Protein AF-A0A382QRI8-F1 (afdb_monomer_lite)

pLDDT: mean 77.44, std 14.28, range [39.38, 95.44]

Structure (mmCIF, N/CA/C/O backbone):
data_AF-A0A382QRI8-F1
#
_entry.id   AF-A0A382QRI8-F1
#
loop_
_atom_site.group_PDB
_atom_site.id
_atom_site.type_symbol
_atom_site.label_atom_id
_atom_site.label_alt_id
_atom_site.label_comp_id
_atom_site.label_asym_id
_atom_site.label_entity_id
_atom_site.label_seq_id
_atom_site.pdbx_PDB_ins_code
_atom_site.Cartn_x
_atom_site.Cartn_y
_atom_site.Cartn_z
_atom_site.occupancy
_atom_site.B_iso_or_equiv
_atom_site.auth_seq_id
_atom_site.auth_comp_id
_atom_site.auth_asym_id
_atom_site.auth_atom_id
_atom_site.pdbx_PDB_model_num
ATOM 1 N N . MET A 1 1 ? -20.997 6.377 -13.697 1.00 44.62 1 MET A N 1
ATOM 2 C CA . MET A 1 1 ? -20.058 5.952 -12.632 1.00 44.62 1 MET A CA 1
ATOM 3 C C . MET A 1 1 ? -19.384 7.106 -11.883 1.00 44.62 1 MET A C 1
ATOM 5 O O . MET A 1 1 ? -19.241 6.996 -10.678 1.00 44.62 1 MET A O 1
ATOM 9 N N . PHE A 1 2 ? -19.050 8.241 -12.510 1.00 44.38 2 PHE A N 1
ATOM 10 C CA . PHE A 1 2 ? -18.289 9.326 -11.853 1.00 44.38 2 PHE A CA 1
ATOM 11 C C . PHE A 1 2 ? -19.025 10.163 -10.783 1.00 44.38 2 PHE A C 1
ATOM 13 O O . PHE A 1 2 ? -18.381 10.828 -9.979 1.00 44.38 2 PHE A O 1
ATOM 20 N N . LYS A 1 3 ? -20.365 10.120 -10.712 1.00 46.62 3 LYS A N 1
ATOM 21 C CA . LYS A 1 3 ? -21.133 10.861 -9.686 1.00 46.62 3 LYS A CA 1
ATOM 22 C C . LYS A 1 3 ? -21.069 10.239 -8.285 1.00 46.62 3 LYS A C 1
ATOM 24 O O . LYS A 1 3 ? -21.244 10.960 -7.309 1.00 46.62 3 LYS A O 1
ATOM 29 N N . ALA A 1 4 ? -20.828 8.930 -8.181 1.00 50.66 4 ALA A N 1
ATOM 30 C CA . ALA A 1 4 ? -20.802 8.241 -6.891 1.00 50.66 4 ALA A CA 1
ATOM 31 C C . ALA A 1 4 ? -19.543 8.608 -6.087 1.00 50.66 4 ALA A C 1
ATOM 33 O O . ALA A 1 4 ? -19.640 8.923 -4.907 1.00 50.66 4 ALA A O 1
ATOM 34 N N . ILE A 1 5 ? -18.389 8.684 -6.757 1.00 53.06 5 ILE A N 1
ATOM 35 C CA . ILE A 1 5 ? -17.085 8.979 -6.139 1.00 53.06 5 ILE A CA 1
ATOM 36 C C . ILE A 1 5 ? -17.049 10.403 -5.553 1.00 53.06 5 ILE A C 1
ATOM 38 O O . ILE A 1 5 ? -16.560 10.615 -4.446 1.00 53.06 5 ILE A O 1
ATOM 42 N N . GLY A 1 6 ? -17.660 11.378 -6.238 1.00 49.50 6 GLY A N 1
ATOM 43 C CA . GLY A 1 6 ? -17.728 12.762 -5.755 1.00 49.50 6 GLY A CA 1
ATOM 44 C C . GLY A 1 6 ? -18.548 12.951 -4.471 1.00 49.50 6 GLY A C 1
ATOM 45 O O . GLY A 1 6 ? -18.303 13.901 -3.727 1.00 49.50 6 GLY A O 1
ATOM 46 N N . LYS A 1 7 ? -19.497 12.049 -4.177 1.00 54.25 7 LYS A N 1
ATOM 47 C CA . LYS A 1 7 ? -20.305 12.109 -2.949 1.00 54.25 7 LYS A CA 1
ATOM 48 C C . LYS A 1 7 ? -19.500 11.660 -1.723 1.00 54.25 7 LYS A C 1
ATOM 50 O O . LYS A 1 7 ? -19.594 12.308 -0.688 1.00 54.25 7 LYS A O 1
ATOM 55 N N . TYR A 1 8 ? -18.670 10.626 -1.874 1.00 53.44 8 TYR A N 1
ATOM 56 C CA . TYR A 1 8 ? -17.792 10.123 -0.810 1.00 53.44 8 TYR A CA 1
ATOM 57 C C . TYR A 1 8 ? -16.626 11.072 -0.505 1.00 53.44 8 TYR A C 1
ATOM 59 O O . TYR A 1 8 ? -16.263 11.254 0.652 1.00 53.44 8 TYR A O 1
ATOM 67 N N . LEU A 1 9 ? -16.077 11.749 -1.518 1.00 56.38 9 LEU A N 1
ATOM 68 C CA . LEU A 1 9 ? -15.038 12.761 -1.294 1.00 56.38 9 LEU A CA 1
ATOM 69 C C . LEU A 1 9 ? -15.579 13.982 -0.536 1.00 56.38 9 LEU A C 1
ATOM 71 O O . LEU A 1 9 ? -14.908 14.499 0.350 1.00 56.38 9 LEU A O 1
ATOM 75 N N . ARG A 1 10 ? -16.813 14.424 -0.817 1.00 52.88 10 ARG A N 1
ATOM 76 C CA . ARG A 1 10 ? -17.422 15.548 -0.084 1.00 52.88 10 ARG A CA 1
ATOM 77 C C . ARG A 1 10 ? -17.671 15.245 1.394 1.00 52.88 10 ARG A C 1
ATOM 79 O O . ARG A 1 10 ? -17.482 16.152 2.201 1.00 52.88 10 ARG A O 1
ATOM 86 N N . SER A 1 11 ? -18.043 14.012 1.750 1.00 55.59 11 SER A N 1
ATOM 87 C CA . SER A 1 11 ? -18.241 13.627 3.156 1.00 55.59 11 SER A CA 1
ATOM 88 C C . SER A 1 11 ? -16.933 13.527 3.943 1.00 55.59 11 SER A C 1
ATOM 90 O O . SER A 1 11 ? -16.952 13.678 5.154 1.00 55.59 11 SER A O 1
ATOM 92 N N . PHE A 1 12 ? -15.792 13.321 3.276 1.00 54.81 12 PHE A N 1
ATOM 93 C CA . PHE A 1 12 ? -14.476 13.334 3.927 1.00 54.81 12 PHE A CA 1
ATOM 94 C C . PHE A 1 12 ? -13.995 14.747 4.300 1.00 54.81 12 PHE A C 1
ATOM 96 O O . PHE A 1 12 ? -13.288 14.913 5.289 1.00 54.81 12 PHE A O 1
ATOM 103 N N . PHE A 1 13 ? -14.375 15.771 3.526 1.00 57.28 13 PHE A N 1
ATOM 104 C CA . PHE A 1 13 ? -13.945 17.160 3.755 1.00 57.28 13 PHE A CA 1
ATOM 105 C C . PHE A 1 13 ? -14.921 17.996 4.593 1.00 57.28 13 PHE A C 1
ATOM 107 O O . PHE A 1 13 ? -14.573 19.096 5.017 1.00 57.28 13 PHE A O 1
ATOM 114 N N . THR A 1 14 ? -16.128 17.495 4.859 1.00 49.69 14 THR A N 1
ATOM 115 C CA . THR A 1 14 ? -17.079 18.137 5.774 1.00 49.69 14 THR A CA 1
ATOM 116 C C . THR A 1 14 ? -16.908 17.544 7.167 1.00 49.69 14 THR A C 1
ATOM 118 O O . THR A 1 14 ? -17.634 16.649 7.582 1.00 49.69 14 THR A O 1
ATOM 121 N N . LYS A 1 15 ? -15.917 18.062 7.904 1.00 47.12 15 LYS A N 1
ATOM 122 C CA . LYS A 1 15 ? -15.901 17.998 9.370 1.00 47.12 15 LYS A CA 1
ATOM 123 C C . LYS A 1 15 ? -17.071 18.838 9.898 1.00 47.12 15 LYS A C 1
ATOM 125 O O . LYS A 1 15 ? -16.884 19.969 10.332 1.00 47.12 15 LYS A O 1
ATOM 130 N N . GLU A 1 16 ? -18.285 18.310 9.830 1.00 44.16 16 GLU A N 1
ATOM 131 C CA . GLU A 1 16 ? -19.255 18.624 10.870 1.00 44.16 16 GLU A CA 1
ATOM 132 C C . GLU A 1 16 ? -18.900 17.709 12.030 1.00 44.16 16 GLU A C 1
ATOM 134 O O . GLU A 1 16 ? -19.089 16.495 11.987 1.00 44.16 16 GLU A O 1
ATOM 139 N N . GLU A 1 17 ? -18.271 18.305 13.035 1.00 46.84 17 GLU A N 1
ATOM 140 C CA . GLU A 1 17 ? -18.044 17.698 14.335 1.00 46.84 17 GLU A CA 1
ATOM 141 C C . GLU A 1 17 ? -19.418 17.564 15.006 1.00 46.84 17 GLU A C 1
ATOM 143 O O . GLU A 1 17 ? -19.813 18.355 15.859 1.00 46.84 17 GLU A O 1
ATOM 148 N N . VAL A 1 18 ? -20.212 16.602 14.529 1.00 45.28 18 VAL A N 1
ATOM 149 C CA . VAL A 1 18 ? -21.434 16.175 15.197 1.00 45.28 18 VAL A CA 1
ATOM 150 C C . VAL A 1 18 ? -20.955 15.471 16.456 1.00 45.28 18 VAL A C 1
ATOM 152 O O . VAL A 1 18 ? -20.609 14.290 16.426 1.00 45.28 18 VAL A O 1
ATOM 155 N N . LEU A 1 19 ? -20.846 16.227 17.552 1.00 43.81 19 LEU A N 1
ATOM 156 C CA . LEU A 1 19 ? -20.725 15.661 18.890 1.00 43.81 19 LEU A CA 1
ATOM 157 C C . LEU A 1 19 ? -21.803 14.577 18.996 1.00 43.81 19 LEU A C 1
ATOM 159 O O . LEU A 1 19 ? -22.976 14.902 18.792 1.00 43.81 19 LEU A O 1
ATOM 163 N N . PRO A 1 20 ? -21.447 13.299 19.216 1.00 43.25 20 PRO A N 1
ATOM 164 C CA . PRO A 1 20 ? -22.441 12.246 19.236 1.00 43.25 20 PRO A CA 1
ATOM 165 C C . PRO A 1 20 ? -23.427 12.561 20.356 1.00 43.25 20 PRO A C 1
ATOM 167 O O . PRO A 1 20 ? -23.085 12.534 21.535 1.00 43.25 20 PRO A O 1
ATOM 170 N N . GLU A 1 21 ? -24.664 12.856 19.970 1.00 46.06 21 GLU A N 1
ATOM 171 C CA . GLU A 1 21 ? -25.801 13.167 20.842 1.00 46.06 21 GLU A CA 1
ATOM 172 C C . GLU A 1 21 ? -26.274 11.934 21.646 1.00 46.06 21 GLU A C 1
ATOM 174 O O . GLU A 1 21 ? -27.433 11.808 22.015 1.00 46.06 21 GLU A O 1
ATOM 179 N N . GLN A 1 22 ? -25.393 10.962 21.881 1.00 44.94 22 GLN A N 1
ATOM 180 C CA . GLN A 1 22 ? -25.740 9.604 22.278 1.00 44.94 22 GLN A CA 1
ATOM 181 C C . GLN A 1 22 ? -24.740 9.068 23.304 1.00 44.94 22 GLN A C 1
ATOM 183 O O . GLN A 1 22 ? -24.033 8.091 23.067 1.00 44.94 22 GLN A O 1
ATOM 188 N N . ILE A 1 23 ? -24.707 9.681 24.488 1.00 44.91 23 ILE A N 1
ATOM 189 C CA . ILE A 1 23 ? -24.166 8.990 25.672 1.00 44.91 23 ILE A CA 1
ATOM 190 C C . ILE A 1 23 ? -25.047 7.756 25.997 1.00 44.91 23 ILE A C 1
ATOM 192 O O . ILE A 1 23 ? -24.538 6.762 26.510 1.00 44.91 23 ILE A O 1
ATOM 196 N N . ASP A 1 24 ? -26.317 7.758 25.569 1.00 39.38 24 ASP A N 1
ATOM 197 C CA . ASP A 1 24 ? -27.265 6.638 25.709 1.00 39.38 24 ASP A CA 1
ATOM 198 C C . ASP A 1 24 ? -26.946 5.395 24.853 1.00 39.38 24 ASP A C 1
ATOM 200 O O . ASP A 1 24 ? -27.484 4.325 25.120 1.00 39.38 24 ASP A O 1
ATOM 204 N N . VAL A 1 25 ? -26.062 5.473 23.848 1.00 47.66 25 VAL A N 1
ATOM 205 C CA . VAL A 1 25 ? -25.677 4.283 23.049 1.00 47.66 25 VAL A CA 1
ATOM 206 C C . VAL A 1 25 ? -24.563 3.473 23.704 1.00 47.66 25 VAL A C 1
ATOM 208 O O . VAL A 1 25 ? -24.408 2.287 23.425 1.00 47.66 25 VAL A O 1
ATOM 211 N N . ILE A 1 26 ? -23.781 4.089 24.590 1.00 52.56 26 ILE A N 1
ATOM 212 C CA . ILE A 1 26 ? -22.644 3.412 25.225 1.00 52.56 26 ILE A CA 1
ATOM 213 C C . ILE A 1 26 ? -23.118 2.527 26.385 1.00 52.56 26 ILE A C 1
ATOM 215 O O . ILE A 1 26 ? -22.520 1.486 26.659 1.00 52.56 26 ILE A O 1
ATOM 219 N N . PHE A 1 27 ? -24.224 2.904 27.025 1.00 52.31 27 PHE A N 1
ATOM 220 C CA . PHE A 1 27 ? -24.848 2.134 28.090 1.00 52.31 27 PHE A CA 1
ATOM 221 C C . PHE A 1 27 ? -26.293 1.853 27.709 1.00 52.31 27 PHE A C 1
ATOM 223 O O . PHE A 1 27 ? -27.182 2.653 27.980 1.00 52.31 27 PHE A O 1
ATOM 230 N N . GLU A 1 28 ? -26.534 0.697 27.096 1.00 62.38 28 GLU A N 1
ATOM 231 C CA . GLU A 1 28 ? -27.899 0.203 26.946 1.00 62.38 28 GLU A CA 1
ATOM 232 C C . GLU A 1 28 ? -28.559 0.181 28.341 1.00 62.38 28 GLU A C 1
ATOM 234 O O . GLU A 1 28 ? -27.935 -0.209 29.340 1.00 62.38 28 GLU A O 1
ATOM 239 N N . SER A 1 29 ? -29.786 0.693 28.428 1.00 62.09 29 SER A N 1
ATOM 240 C CA . SER A 1 29 ? -30.501 0.813 29.693 1.00 62.09 29 SER A CA 1
ATOM 241 C C . SER A 1 29 ? -30.754 -0.570 30.297 1.00 62.09 29 SER A C 1
ATOM 243 O O . SER A 1 29 ? -30.897 -1.569 29.589 1.00 62.09 29 SER A O 1
ATOM 245 N N . VAL A 1 30 ? -30.769 -0.650 31.630 1.00 64.69 30 VAL A N 1
ATOM 246 C CA . VAL A 1 30 ? -31.081 -1.908 32.318 1.00 64.69 30 VAL A CA 1
ATOM 247 C C . VAL A 1 30 ? -32.498 -2.325 31.927 1.00 64.69 30 VAL A C 1
ATOM 249 O O . VAL A 1 30 ? -33.457 -1.608 32.205 1.00 64.69 30 VAL A O 1
ATOM 252 N N . ASP A 1 31 ? -32.619 -3.483 31.279 1.00 73.12 31 ASP A N 1
ATOM 253 C CA . ASP A 1 31 ? -33.896 -4.078 30.886 1.00 73.12 31 ASP A CA 1
ATOM 254 C C . ASP A 1 31 ? -34.660 -4.512 32.146 1.00 73.12 31 ASP A C 1
ATOM 256 O O . ASP A 1 31 ? -34.428 -5.581 32.724 1.00 73.12 31 ASP A O 1
ATOM 260 N N . ILE A 1 32 ? -35.547 -3.626 32.603 1.00 74.12 32 ILE A N 1
ATOM 261 C CA . ILE A 1 32 ? -36.329 -3.797 33.830 1.00 74.12 32 ILE A CA 1
ATOM 262 C C . ILE A 1 32 ? -37.232 -5.031 33.716 1.00 74.12 32 ILE A C 1
ATOM 264 O O . ILE A 1 32 ? -37.367 -5.784 34.680 1.00 74.12 32 ILE A O 1
ATOM 268 N N . ASP A 1 33 ? -37.795 -5.301 32.538 1.00 77.25 33 ASP A N 1
ATOM 269 C CA . ASP A 1 33 ? -38.679 -6.447 32.319 1.00 77.25 33 ASP A CA 1
ATOM 270 C C . ASP A 1 33 ? -37.915 -7.771 32.425 1.00 77.25 33 ASP A C 1
ATOM 272 O O . ASP A 1 33 ? -38.384 -8.735 33.049 1.00 77.25 33 ASP A O 1
ATOM 276 N N . ARG A 1 34 ? -36.692 -7.817 31.888 1.00 77.06 34 ARG A N 1
ATOM 277 C CA . ARG A 1 34 ? -35.784 -8.955 32.068 1.00 77.06 34 ARG A CA 1
ATOM 278 C C . ARG A 1 34 ? -35.373 -9.118 33.524 1.00 77.06 34 ARG A C 1
ATOM 280 O O . ARG A 1 34 ? -35.361 -10.255 34.001 1.00 77.06 34 ARG A O 1
ATOM 287 N N . ALA A 1 35 ? -35.076 -8.033 34.233 1.00 73.00 35 ALA A N 1
ATOM 288 C CA . ALA A 1 35 ? -34.720 -8.080 35.650 1.00 73.00 35 ALA A CA 1
ATOM 289 C C . ALA A 1 35 ? -35.875 -8.646 36.496 1.00 73.00 35 ALA A C 1
ATOM 291 O O . ALA A 1 35 ? -35.676 -9.591 37.260 1.00 73.00 35 ALA A O 1
ATOM 292 N N . VAL A 1 36 ? -37.105 -8.163 36.279 1.00 75.12 36 VAL A N 1
ATOM 293 C CA . VAL A 1 36 ? -38.325 -8.631 36.962 1.00 75.12 36 VAL A CA 1
ATOM 294 C C . VAL A 1 36 ? -38.565 -10.122 36.730 1.00 75.12 36 VAL A C 1
ATOM 296 O O . VAL A 1 36 ? -38.929 -10.845 37.662 1.00 75.12 36 VAL A O 1
ATOM 299 N N . LYS A 1 37 ? -38.347 -10.600 35.500 1.00 80.12 37 LYS A N 1
ATOM 300 C CA . LYS A 1 37 ? -38.532 -12.010 35.139 1.00 80.12 37 LYS A CA 1
ATOM 301 C C . LYS A 1 37 ? -37.422 -12.908 35.689 1.00 80.12 37 LYS A C 1
ATOM 303 O O . LYS A 1 37 ? -37.717 -13.990 36.188 1.00 80.12 37 LYS A O 1
ATOM 308 N N . THR A 1 38 ? -36.170 -12.463 35.614 1.00 78.50 38 THR A N 1
ATOM 309 C CA . THR A 1 38 ? -34.989 -13.233 36.047 1.00 78.50 38 THR A CA 1
ATOM 310 C C . THR A 1 38 ? -34.943 -13.376 37.563 1.00 78.50 38 THR A C 1
ATOM 312 O O . THR A 1 38 ? -34.666 -14.458 38.073 1.00 78.50 38 THR A O 1
ATOM 315 N N . LEU A 1 39 ? -35.280 -12.308 38.287 1.00 79.81 39 LEU A N 1
ATOM 316 C CA . LEU A 1 39 ? -35.310 -12.294 39.748 1.00 79.81 39 LEU A CA 1
ATOM 317 C C . LEU A 1 39 ? -36.622 -12.815 40.338 1.00 79.81 39 LEU A C 1
ATOM 319 O O . LEU A 1 39 ? -36.728 -12.915 41.557 1.00 79.81 39 LEU A O 1
ATOM 323 N N . LYS A 1 40 ? -37.616 -13.139 39.495 1.00 83.50 40 LYS A N 1
ATOM 324 C CA . LYS A 1 40 ? -38.951 -13.594 39.913 1.00 83.50 40 LYS A CA 1
ATOM 325 C C . LYS A 1 40 ? -39.577 -12.678 40.972 1.00 83.50 40 LYS A C 1
ATOM 327 O O . LYS A 1 40 ? -40.216 -13.146 41.909 1.00 83.50 40 LYS A O 1
ATOM 332 N N . ILE A 1 41 ? -39.422 -11.362 40.810 1.00 81.75 41 ILE A N 1
ATOM 333 C CA . ILE A 1 41 ? -39.776 -10.370 41.844 1.00 81.75 41 ILE A CA 1
ATOM 334 C C . ILE A 1 41 ? -41.234 -10.516 42.294 1.00 81.75 41 ILE A C 1
ATOM 336 O O . ILE A 1 41 ? -41.521 -10.425 43.477 1.00 81.75 41 ILE A O 1
ATOM 340 N N . LYS A 1 42 ? -42.155 -10.812 41.369 1.00 82.06 42 LYS A N 1
ATOM 341 C CA . LYS A 1 42 ? -43.578 -11.013 41.692 1.00 82.06 42 LYS A CA 1
ATOM 342 C C . LYS A 1 42 ? -43.854 -12.269 42.525 1.00 82.06 42 LYS A C 1
ATOM 344 O O . LYS A 1 42 ? -44.811 -12.274 43.286 1.00 82.06 42 LYS A O 1
ATOM 349 N N . GLU A 1 43 ? -43.074 -13.329 42.328 1.00 83.12 43 GLU A N 1
ATOM 350 C CA . GLU A 1 43 ? -43.208 -14.585 43.074 1.00 83.12 43 GLU A CA 1
ATOM 351 C C . GLU A 1 43 ? -42.648 -14.393 44.486 1.00 83.12 43 GLU A C 1
ATOM 353 O O . GLU A 1 43 ? -43.372 -14.611 45.452 1.00 83.12 43 GLU A O 1
ATOM 358 N N . ASN A 1 44 ? -41.433 -13.839 44.591 1.00 82.69 44 ASN A N 1
ATOM 359 C CA . ASN A 1 44 ? -40.800 -13.552 45.880 1.00 82.69 44 ASN A CA 1
ATOM 360 C C . ASN A 1 44 ? -41.609 -12.533 46.695 1.00 82.69 44 ASN A C 1
ATOM 362 O O . ASN A 1 44 ? -41.853 -12.766 47.863 1.00 82.69 44 ASN A O 1
ATOM 366 N N . ALA A 1 45 ? -42.119 -11.456 46.085 1.00 79.62 45 ALA A N 1
ATOM 367 C CA . ALA A 1 45 ? -42.930 -10.465 46.801 1.00 79.62 45 ALA A CA 1
ATOM 368 C C . ALA A 1 45 ? -44.252 -11.042 47.335 1.00 79.62 45 ALA A C 1
ATOM 370 O O . ALA A 1 45 ? -44.785 -10.564 48.334 1.00 79.62 45 ALA A O 1
ATOM 371 N N . LYS A 1 46 ? -44.806 -12.059 46.662 1.00 82.88 46 LYS A N 1
ATOM 372 C CA . LYS A 1 46 ? -46.003 -12.756 47.138 1.00 82.88 46 LYS A CA 1
ATOM 373 C C . LYS A 1 46 ? -45.669 -13.657 48.328 1.00 82.88 46 LYS A C 1
ATOM 375 O O . LYS A 1 46 ? -46.414 -13.654 49.298 1.00 82.88 46 LYS A O 1
ATOM 380 N N . GLU A 1 47 ? -44.563 -14.389 48.249 1.00 83.62 47 GLU A N 1
ATOM 381 C CA . GLU A 1 47 ? -44.058 -15.240 49.331 1.00 83.62 47 GLU A CA 1
ATOM 382 C C . GLU A 1 47 ? -43.648 -14.416 50.562 1.00 83.62 47 GLU A C 1
ATOM 384 O O . GLU A 1 47 ? -44.015 -14.756 51.683 1.00 83.62 47 GLU A O 1
ATOM 389 N N . ASP A 1 48 ? -42.974 -13.287 50.352 1.00 81.50 48 ASP A N 1
ATOM 390 C CA . ASP A 1 48 ? -42.575 -12.344 51.398 1.00 81.50 48 ASP A CA 1
ATOM 391 C C . ASP A 1 48 ? -43.818 -11.764 52.106 1.00 81.50 48 ASP A C 1
ATOM 393 O O . ASP A 1 48 ? -43.872 -11.711 53.334 1.00 81.50 48 ASP A O 1
ATOM 397 N N . GLY A 1 49 ? -44.873 -11.434 51.347 1.00 79.25 49 GLY A N 1
ATOM 398 C CA . GLY A 1 49 ? -46.156 -10.983 51.894 1.00 79.25 49 GLY A CA 1
ATOM 399 C C . GLY A 1 49 ? -46.966 -12.072 52.611 1.00 79.25 49 GLY A C 1
ATOM 400 O O . GLY A 1 49 ? -47.659 -11.768 53.577 1.00 79.25 49 GLY A O 1
ATOM 401 N N . GLU A 1 50 ? -46.885 -13.333 52.170 1.00 83.56 50 GLU A N 1
ATOM 402 C CA . GLU A 1 50 ? -47.511 -14.481 52.852 1.00 83.56 50 GLU A CA 1
ATOM 403 C C . GLU A 1 50 ? -46.812 -14.812 54.182 1.00 83.56 50 GLU A C 1
ATOM 405 O O . GLU A 1 50 ? -47.464 -15.293 55.109 1.00 83.56 50 GLU A O 1
ATOM 410 N N . ASN A 1 51 ? -45.513 -14.520 54.292 1.00 83.06 51 ASN A N 1
ATOM 411 C CA . ASN A 1 51 ? -44.702 -14.760 55.487 1.00 83.06 51 ASN A CA 1
ATOM 412 C C . ASN A 1 51 ? -44.550 -13.527 56.400 1.00 83.06 51 ASN A C 1
ATOM 414 O O . ASN A 1 51 ? -43.813 -13.604 57.380 1.00 83.06 51 ASN A O 1
ATOM 418 N N . GLU A 1 52 ? -45.228 -12.413 56.091 1.00 76.19 52 GLU A N 1
ATOM 419 C CA . GLU A 1 52 ? -45.123 -11.125 56.805 1.00 76.19 52 GLU A CA 1
ATOM 420 C C . GLU A 1 52 ? -43.674 -10.619 56.957 1.00 76.19 52 GLU A C 1
ATOM 422 O O . GLU A 1 52 ? -43.317 -9.966 57.934 1.00 76.19 52 GLU A O 1
ATOM 427 N N . THR A 1 53 ? -42.828 -10.907 55.967 1.00 74.31 53 THR A N 1
ATOM 428 C CA . THR A 1 53 ? -41.440 -10.442 55.920 1.00 74.31 53 THR A CA 1
ATOM 429 C C . THR A 1 53 ? -41.271 -9.347 54.863 1.00 74.31 53 THR A C 1
ATOM 431 O O . THR A 1 53 ? -41.779 -9.507 53.755 1.00 74.31 53 THR A O 1
ATOM 434 N N . PRO A 1 54 ? -40.505 -8.277 55.130 1.00 69.44 54 PRO A N 1
ATOM 435 C CA . PRO A 1 54 ? -39.905 -7.926 56.414 1.00 69.44 54 PRO A CA 1
ATOM 436 C C . PRO A 1 54 ? -40.949 -7.362 57.394 1.00 69.44 54 PRO A C 1
ATOM 438 O O . PRO A 1 54 ? -42.024 -6.914 56.990 1.00 69.44 54 PRO A O 1
ATOM 441 N N . ASP A 1 55 ? -40.617 -7.369 58.685 1.00 74.69 55 ASP A N 1
ATOM 442 C CA . ASP A 1 55 ? -41.486 -6.817 59.725 1.00 74.69 55 ASP A CA 1
ATOM 443 C C . ASP A 1 55 ? -41.798 -5.337 59.435 1.00 74.69 55 ASP A C 1
ATOM 445 O O . ASP A 1 55 ? -40.949 -4.586 58.957 1.00 74.69 55 ASP A O 1
ATOM 449 N N . SER A 1 56 ? -42.993 -4.855 59.793 1.00 73.81 56 SER A N 1
ATOM 450 C CA . SER A 1 56 ? -43.409 -3.464 59.495 1.00 73.81 56 SER A CA 1
ATOM 451 C C . SER A 1 56 ? -42.516 -2.379 60.129 1.00 73.81 56 SER A C 1
ATOM 453 O O . SER A 1 56 ? -42.604 -1.209 59.758 1.00 73.81 56 SER A O 1
ATOM 455 N N . ASN A 1 57 ? -41.677 -2.757 61.098 1.00 75.88 57 ASN A N 1
ATOM 456 C CA . ASN A 1 57 ? -40.718 -1.883 61.777 1.00 75.88 57 ASN A CA 1
ATOM 457 C C . ASN A 1 57 ? -39.268 -2.096 61.309 1.00 75.88 57 ASN A C 1
ATOM 459 O O . ASN A 1 57 ? -38.359 -1.455 61.839 1.00 75.88 57 ASN A O 1
ATOM 463 N N . GLU A 1 58 ? -39.033 -3.013 60.375 1.00 74.94 58 GLU A N 1
ATOM 464 C CA . GLU A 1 58 ? -37.700 -3.363 59.914 1.00 74.94 58 GLU A CA 1
ATOM 465 C C . GLU A 1 58 ? -37.244 -2.395 58.819 1.00 74.94 58 GLU A C 1
ATOM 467 O O . GLU A 1 58 ? -37.855 -2.254 57.764 1.00 74.94 58 GLU A O 1
ATOM 472 N N . THR A 1 59 ? -36.158 -1.677 59.102 1.00 72.12 59 THR A N 1
ATOM 473 C CA . THR A 1 59 ? -35.583 -0.665 58.203 1.00 72.12 59 THR A CA 1
ATOM 474 C C . THR A 1 59 ? -34.540 -1.236 57.245 1.00 72.12 59 THR A C 1
ATOM 476 O O . THR A 1 59 ? -34.031 -0.509 56.391 1.00 72.12 59 THR A O 1
ATOM 479 N N . ASN A 1 60 ? -34.169 -2.503 57.427 1.00 76.44 60 ASN A N 1
ATOM 480 C CA . ASN A 1 60 ? -33.144 -3.166 56.633 1.00 76.44 60 ASN A CA 1
ATOM 481 C C . ASN A 1 60 ? -33.743 -3.754 55.355 1.00 76.44 60 ASN A C 1
ATOM 483 O O . ASN A 1 60 ? -34.901 -4.160 55.321 1.00 76.44 60 ASN A O 1
ATOM 487 N N . GLU A 1 61 ? -32.922 -3.815 54.309 1.00 75.44 61 GLU A N 1
ATOM 488 C CA . GLU A 1 61 ? -33.290 -4.458 53.050 1.00 75.44 61 GLU A CA 1
ATOM 489 C C . GLU A 1 61 ? -33.611 -5.942 53.275 1.00 75.44 61 GLU A C 1
ATOM 491 O O . GLU A 1 61 ? -32.841 -6.665 53.915 1.00 75.44 61 GLU A O 1
ATOM 496 N N . GLY A 1 62 ? -34.739 -6.399 52.732 1.00 75.69 62 GLY A N 1
ATOM 497 C CA . GLY A 1 62 ? -35.115 -7.804 52.736 1.00 75.69 62 GLY A CA 1
ATOM 498 C C . GLY A 1 62 ? -34.282 -8.629 51.753 1.00 75.69 62 GLY A C 1
ATOM 499 O O . GLY A 1 62 ? -33.458 -8.130 50.978 1.00 75.69 62 GLY A O 1
ATOM 500 N N . SER A 1 63 ? -34.501 -9.948 51.765 1.00 78.38 63 SER A N 1
ATOM 501 C CA . SER A 1 63 ? -33.753 -10.866 50.893 1.00 78.38 63 SER A CA 1
ATOM 502 C C . SER A 1 63 ? -33.989 -10.582 49.403 1.00 78.38 63 SER A C 1
ATOM 504 O O . SER A 1 63 ? -33.099 -10.798 48.574 1.00 78.38 63 SER A O 1
ATOM 506 N N . THR A 1 64 ? -35.180 -10.088 49.058 1.00 79.25 64 THR A N 1
ATOM 507 C CA . THR A 1 64 ? -35.580 -9.756 47.691 1.00 79.25 64 THR A CA 1
ATOM 508 C C . THR A 1 64 ? -34.907 -8.466 47.223 1.00 79.25 64 THR A C 1
ATOM 510 O O . THR A 1 64 ? -34.339 -8.444 46.129 1.00 79.25 64 THR A O 1
ATOM 513 N N . GLU A 1 65 ? -34.858 -7.430 48.061 1.00 80.12 65 GLU A N 1
ATOM 514 C CA . GLU A 1 65 ? -34.143 -6.176 47.803 1.00 80.12 65 GLU A CA 1
ATOM 515 C C . GLU A 1 65 ? -32.635 -6.410 47.648 1.00 80.12 65 GLU A C 1
ATOM 517 O O . GLU A 1 65 ? -32.037 -5.941 46.677 1.00 80.12 65 GLU A O 1
ATOM 522 N N . MET A 1 66 ? -32.028 -7.234 48.512 1.00 82.19 66 MET A N 1
ATOM 523 C CA . MET A 1 66 ? -30.617 -7.621 48.377 1.00 82.19 66 MET A CA 1
ATOM 524 C C . MET A 1 66 ? -30.327 -8.311 47.037 1.00 82.19 66 MET A C 1
ATOM 526 O O . MET A 1 66 ? -29.315 -8.014 46.397 1.00 82.19 66 MET A O 1
ATOM 530 N N . LYS A 1 67 ? -31.208 -9.210 46.572 1.00 82.69 67 LYS A N 1
ATOM 531 C CA . LYS A 1 67 ? -31.059 -9.878 45.264 1.00 82.69 67 LYS A CA 1
ATOM 532 C C . LYS A 1 67 ? -31.148 -8.884 44.104 1.00 82.69 67 LYS A C 1
ATOM 534 O O . LYS A 1 67 ? -30.392 -9.015 43.141 1.00 82.69 67 LYS A O 1
ATOM 539 N N . ILE A 1 68 ? -32.033 -7.889 44.194 1.00 83.38 68 ILE A N 1
ATOM 540 C CA . ILE A 1 68 ? -32.152 -6.813 43.197 1.00 83.38 68 ILE A CA 1
ATOM 541 C C . ILE A 1 68 ? -30.868 -5.977 43.166 1.00 83.38 68 ILE A C 1
ATOM 543 O O . ILE A 1 68 ? -30.296 -5.775 42.093 1.00 83.38 68 ILE A O 1
ATOM 547 N N . ASN A 1 69 ? -30.364 -5.564 44.328 1.00 83.56 69 ASN A N 1
ATOM 548 C CA . ASN A 1 69 ? -29.125 -4.795 44.436 1.00 83.56 69 ASN A CA 1
ATOM 549 C C . ASN A 1 69 ? -27.920 -5.572 43.886 1.00 83.56 69 ASN A C 1
ATOM 551 O O . ASN A 1 69 ? -27.125 -5.034 43.111 1.00 83.56 69 ASN A O 1
ATOM 555 N N . GLN A 1 70 ? -27.815 -6.863 44.206 1.00 83.81 70 GLN A N 1
ATOM 556 C CA . GLN A 1 70 ? -26.757 -7.729 43.687 1.00 83.81 70 GLN A CA 1
ATOM 557 C C . GLN A 1 70 ? -26.847 -7.916 42.166 1.00 83.81 70 GLN A C 1
ATOM 559 O O . GLN A 1 70 ? -25.819 -7.914 41.482 1.00 83.81 70 GLN A O 1
ATOM 564 N N . PHE A 1 71 ? -28.055 -8.046 41.617 1.00 84.94 71 PHE A N 1
ATOM 565 C CA . PHE A 1 71 ? -28.275 -8.126 40.174 1.00 84.94 71 PHE A CA 1
ATOM 566 C C . PHE A 1 71 ? -27.832 -6.848 39.460 1.00 84.94 71 PHE A C 1
ATOM 568 O O . PHE A 1 71 ? -27.049 -6.924 38.514 1.00 84.94 71 PHE A O 1
ATOM 575 N N . ILE A 1 72 ? -28.250 -5.678 39.952 1.00 84.00 72 ILE A N 1
ATOM 576 C CA . ILE A 1 72 ? -27.859 -4.379 39.385 1.00 84.00 72 ILE A CA 1
ATOM 577 C C . ILE A 1 72 ? -26.336 -4.210 39.433 1.00 84.00 72 ILE A C 1
ATOM 579 O O . ILE A 1 72 ? -25.727 -3.805 38.440 1.00 84.00 72 ILE A O 1
ATOM 583 N N . ALA A 1 73 ? -25.700 -4.557 40.556 1.00 84.00 73 ALA A N 1
ATOM 584 C CA . ALA A 1 73 ? -24.248 -4.483 40.697 1.00 84.00 73 ALA A CA 1
ATOM 585 C C . ALA A 1 73 ? -23.520 -5.414 39.710 1.00 84.00 73 ALA A C 1
ATOM 587 O O . ALA A 1 73 ? -22.520 -5.018 39.105 1.00 84.00 73 ALA A O 1
ATOM 588 N N . THR A 1 74 ? -24.046 -6.625 39.507 1.00 85.44 74 THR A N 1
ATOM 589 C CA . THR A 1 74 ? -23.481 -7.619 38.585 1.00 85.44 74 THR A CA 1
ATOM 590 C C . THR A 1 74 ? -23.608 -7.170 37.131 1.00 85.44 74 THR A C 1
ATOM 592 O O . THR A 1 74 ? -22.600 -7.133 36.428 1.00 85.44 74 THR A O 1
ATOM 595 N N . GLU A 1 75 ? -24.799 -6.755 36.695 1.00 81.94 75 GLU A N 1
ATOM 596 C CA . GLU A 1 75 ? -25.037 -6.221 35.344 1.00 81.94 75 GLU A CA 1
ATOM 597 C C . GLU A 1 75 ? -24.163 -4.996 35.065 1.00 81.94 75 GLU A C 1
ATOM 599 O O . GLU A 1 75 ? -23.512 -4.905 34.025 1.00 81.94 75 GLU A O 1
ATOM 604 N N . THR A 1 76 ? -24.071 -4.073 36.026 1.00 82.62 76 THR A N 1
ATOM 605 C CA . THR A 1 76 ? -23.225 -2.879 35.892 1.00 82.62 76 THR A CA 1
ATOM 606 C C . THR A 1 76 ? -21.753 -3.253 35.723 1.00 82.62 76 THR A C 1
ATOM 608 O O . THR A 1 76 ? -21.051 -2.660 34.902 1.00 82.62 76 THR A O 1
ATOM 611 N N . SER A 1 77 ? -21.268 -4.234 36.487 1.00 83.81 77 SER A N 1
ATOM 612 C CA . SER A 1 77 ? -19.891 -4.721 36.385 1.00 83.81 77 SER A CA 1
ATOM 613 C C . SER A 1 77 ? -19.624 -5.395 35.035 1.00 83.81 77 SER A C 1
ATOM 615 O O . SER A 1 77 ? -18.644 -5.071 34.364 1.00 83.81 77 SER A O 1
ATOM 617 N N . GLN A 1 78 ? -20.535 -6.262 34.583 1.00 85.81 78 GLN A N 1
ATOM 618 C CA . GLN A 1 78 ? -20.427 -6.951 33.295 1.00 85.81 78 GLN A CA 1
ATOM 619 C C . GLN A 1 78 ? -20.424 -5.972 32.118 1.00 85.81 78 GLN A C 1
ATOM 621 O O . GLN A 1 78 ? -19.560 -6.067 31.248 1.00 85.81 78 GLN A O 1
ATOM 626 N N . ARG A 1 79 ? -21.323 -4.982 32.115 1.00 80.50 79 ARG A N 1
ATOM 627 C CA . ARG A 1 79 ? -21.374 -3.947 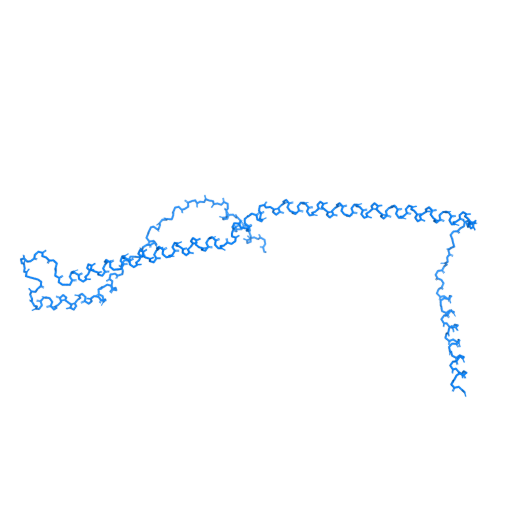31.069 1.00 80.50 79 ARG A CA 1
ATOM 628 C C . ARG A 1 79 ? -20.100 -3.103 31.038 1.00 80.50 79 ARG A C 1
ATOM 630 O O . ARG A 1 79 ? -19.573 -2.830 29.963 1.00 80.50 79 ARG A O 1
ATOM 637 N N . LYS A 1 80 ? -19.550 -2.738 32.204 1.00 84.12 80 LYS A N 1
ATOM 638 C CA . LYS A 1 80 ? -18.248 -2.048 32.288 1.00 84.12 80 LYS A CA 1
ATOM 639 C C . LYS A 1 80 ? -17.121 -2.885 31.690 1.00 84.12 80 LYS A C 1
ATOM 641 O O . LYS A 1 80 ? -16.287 -2.346 30.969 1.00 84.12 80 LYS A O 1
ATOM 646 N N . GLN A 1 81 ? -17.097 -4.182 31.978 1.00 83.81 81 GLN A N 1
ATOM 647 C CA . GLN A 1 81 ? -16.077 -5.077 31.445 1.00 83.81 81 GLN A CA 1
ATOM 648 C C . GLN A 1 81 ? -16.190 -5.221 29.922 1.00 83.81 81 GLN A C 1
ATOM 650 O O . GLN A 1 81 ? -15.195 -5.036 29.226 1.00 83.81 81 GLN A O 1
ATOM 655 N N . GLN A 1 82 ? -17.399 -5.433 29.398 1.00 83.12 82 GLN A N 1
ATOM 656 C CA . GLN A 1 82 ? -17.655 -5.480 27.954 1.00 83.12 82 GLN A CA 1
ATOM 657 C C . GLN A 1 82 ? -17.250 -4.182 27.250 1.00 83.12 82 GLN A C 1
ATOM 659 O O . GLN A 1 82 ? -16.677 -4.210 26.166 1.00 83.12 82 GLN A O 1
ATOM 664 N N . PHE A 1 83 ? -17.507 -3.028 27.867 1.00 81.19 83 PHE A N 1
ATOM 665 C CA . PHE A 1 83 ? -17.085 -1.739 27.327 1.00 81.19 83 PHE A CA 1
ATOM 666 C C . PHE A 1 83 ? -15.560 -1.630 27.208 1.00 81.19 83 PHE A C 1
ATOM 668 O O . PHE A 1 83 ? -15.053 -1.215 26.165 1.00 81.19 83 PHE A O 1
ATOM 675 N N . ILE A 1 84 ? -14.826 -2.034 28.249 1.00 84.62 84 ILE A N 1
ATOM 676 C CA . ILE A 1 84 ? -13.358 -2.047 28.232 1.00 84.62 84 ILE A CA 1
ATOM 677 C C . ILE A 1 84 ? -12.848 -2.994 27.138 1.00 84.62 84 ILE A C 1
ATOM 679 O O . ILE A 1 84 ? -11.962 -2.617 26.373 1.00 84.62 84 ILE A O 1
ATOM 683 N N . GLU A 1 85 ? -13.427 -4.189 27.022 1.00 84.00 85 GLU A N 1
ATOM 684 C CA . GLU A 1 85 ? -13.078 -5.161 25.978 1.00 84.00 85 GLU A CA 1
ATOM 685 C C . GLU A 1 85 ? -13.328 -4.605 24.570 1.00 84.00 85 GLU A C 1
ATOM 687 O O . GLU A 1 85 ? -12.460 -4.713 23.704 1.00 84.00 85 GLU A O 1
ATOM 692 N N . ASN A 1 86 ? -14.463 -3.937 24.354 1.00 82.75 86 ASN A N 1
ATOM 693 C CA . ASN A 1 86 ? -14.790 -3.309 23.077 1.00 82.75 86 ASN A CA 1
ATOM 694 C C . ASN A 1 86 ? -13.807 -2.188 22.722 1.00 82.75 86 ASN A C 1
ATOM 696 O O . ASN A 1 86 ? -13.323 -2.147 21.594 1.00 82.75 86 ASN A O 1
ATOM 700 N N . ILE A 1 87 ? -13.466 -1.306 23.671 1.00 85.88 87 ILE A N 1
ATOM 701 C CA . ILE A 1 87 ? -12.466 -0.249 23.443 1.00 85.88 87 ILE A CA 1
ATOM 702 C C . ILE A 1 87 ? -11.117 -0.850 23.066 1.00 85.88 87 ILE A C 1
ATOM 704 O O . ILE A 1 87 ? -10.518 -0.416 22.086 1.00 85.88 87 ILE A O 1
ATOM 708 N N . LEU A 1 88 ? -10.651 -1.855 23.807 1.00 86.19 88 LEU A N 1
ATOM 709 C CA . LEU A 1 88 ? -9.383 -2.518 23.511 1.00 86.19 88 LEU A CA 1
ATOM 710 C C . LEU A 1 88 ? -9.414 -3.198 22.139 1.00 86.19 88 LEU A C 1
ATOM 712 O O . LEU A 1 88 ? -8.427 -3.149 21.409 1.00 86.19 88 LEU A O 1
ATOM 716 N N . SER A 1 89 ? -10.545 -3.796 21.761 1.00 81.06 89 SER A N 1
ATOM 717 C CA . SER A 1 89 ? -10.721 -4.390 20.436 1.00 81.06 89 SER A CA 1
ATOM 718 C C . SER A 1 89 ? -10.705 -3.342 19.324 1.00 81.06 89 SER A C 1
ATOM 720 O O . SER A 1 89 ? -10.141 -3.608 18.264 1.00 81.06 89 SER A O 1
ATOM 722 N N . TYR A 1 90 ? -11.306 -2.168 19.532 1.00 80.25 90 TYR A N 1
ATOM 723 C CA . TYR A 1 90 ? -11.260 -1.078 18.557 1.00 80.25 90 TYR A CA 1
ATOM 724 C C . TYR A 1 90 ? -9.864 -0.479 18.441 1.00 80.25 90 TYR A C 1
ATOM 726 O O . TYR A 1 90 ? -9.394 -0.281 17.326 1.00 80.25 90 TYR A O 1
ATOM 734 N N . ASP A 1 91 ? -9.183 -0.242 19.560 1.00 81.81 91 ASP A N 1
ATOM 735 C CA . ASP A 1 91 ? -7.813 0.277 19.573 1.00 81.81 91 ASP A CA 1
ATOM 736 C C . ASP A 1 91 ? -6.851 -0.694 18.878 1.00 81.81 91 ASP A C 1
ATOM 738 O O . ASP A 1 91 ? -6.074 -0.309 18.003 1.00 81.81 91 ASP A O 1
ATOM 742 N N . LYS A 1 92 ? -6.999 -1.993 19.162 1.00 82.94 92 LYS A N 1
ATOM 743 C CA . LYS A 1 92 ? -6.292 -3.053 18.446 1.00 82.94 92 LYS A CA 1
ATOM 744 C C . LYS A 1 92 ? -6.629 -3.051 16.957 1.00 82.94 92 LYS A C 1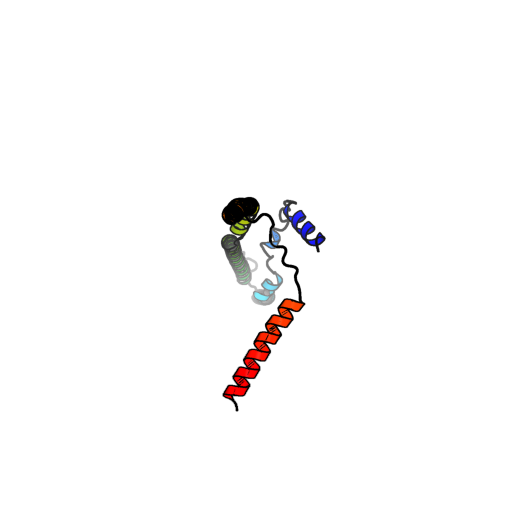
ATOM 746 O O . LYS A 1 92 ? -5.713 -3.089 16.150 1.00 82.94 92 LYS A O 1
ATOM 751 N N . GLY A 1 93 ? -7.904 -2.960 16.584 1.00 79.00 93 GLY A N 1
ATOM 752 C CA . GLY A 1 93 ? -8.325 -2.907 15.184 1.00 79.00 93 GLY A CA 1
ATOM 753 C C . GLY A 1 93 ? -7.788 -1.684 14.438 1.00 79.00 93 GLY A C 1
ATOM 754 O O . GLY A 1 93 ? -7.424 -1.798 13.275 1.00 79.00 93 GLY A O 1
ATOM 755 N N . ILE A 1 94 ? -7.684 -0.529 15.099 1.00 77.31 94 ILE A N 1
ATOM 756 C CA . ILE A 1 94 ? -7.078 0.686 14.540 1.00 77.31 94 ILE A CA 1
ATOM 757 C C . ILE A 1 94 ? -5.568 0.497 14.368 1.00 77.31 94 ILE A C 1
ATOM 759 O O . ILE A 1 94 ? -5.042 0.813 13.303 1.00 77.31 94 ILE A O 1
ATOM 763 N N . SER A 1 95 ? -4.894 -0.042 15.386 1.00 76.31 95 SER A N 1
ATOM 764 C CA . SER A 1 95 ? -3.450 -0.309 15.388 1.00 76.31 95 SER A CA 1
ATOM 765 C C . SER A 1 95 ? -3.040 -1.368 14.357 1.00 76.31 95 SER A C 1
ATOM 767 O O . SER A 1 95 ? -2.028 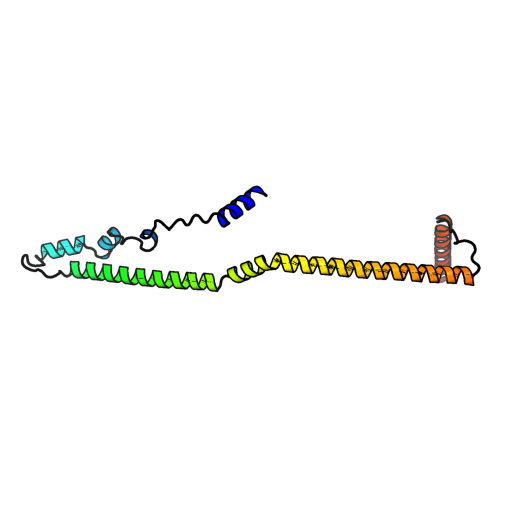-1.214 13.680 1.00 76.31 95 SER A O 1
ATOM 769 N N . GLU A 1 96 ? -3.846 -2.422 14.204 1.00 76.19 96 GLU A N 1
ATOM 770 C CA . GLU A 1 96 ? -3.667 -3.472 13.195 1.00 76.19 96 GLU A CA 1
ATOM 771 C C . GLU A 1 96 ? -4.139 -3.041 11.804 1.00 76.19 96 GLU A C 1
ATOM 773 O O . GLU A 1 96 ? -3.753 -3.662 10.816 1.00 76.19 96 GLU A O 1
ATOM 778 N N . SER A 1 97 ? -4.974 -2.003 11.691 1.00 72.81 97 SER A N 1
ATOM 779 C CA . SER A 1 97 ? -5.355 -1.501 10.378 1.00 72.81 97 SER A CA 1
ATOM 780 C C . SER A 1 97 ? -4.180 -0.777 9.731 1.00 72.81 97 SER A C 1
ATOM 782 O O . SER A 1 97 ? -3.604 0.159 10.288 1.00 72.81 97 SER A O 1
ATOM 784 N N . ASP A 1 98 ? -3.910 -1.123 8.478 1.00 72.38 98 ASP A N 1
ATOM 785 C CA . ASP A 1 98 ? -2.944 -0.428 7.628 1.00 72.38 98 ASP A CA 1
ATOM 786 C C . ASP A 1 98 ? -3.393 0.998 7.253 1.00 72.38 98 ASP A C 1
ATOM 788 O O . ASP A 1 98 ? -2.859 1.590 6.324 1.00 72.38 98 ASP A O 1
ATOM 792 N N . ILE A 1 99 ? -4.363 1.605 7.950 1.00 74.19 99 ILE A N 1
ATOM 793 C CA . ILE A 1 99 ? -4.865 2.955 7.656 1.00 74.19 99 ILE A CA 1
ATOM 794 C C . ILE A 1 99 ? -3.734 3.984 7.655 1.00 74.19 99 ILE A C 1
ATOM 796 O O . ILE A 1 99 ? -3.702 4.848 6.781 1.00 74.19 99 ILE A O 1
ATOM 800 N N . ASN A 1 100 ? -2.783 3.876 8.585 1.00 70.50 100 ASN A N 1
ATOM 801 C CA . ASN A 1 100 ? -1.620 4.764 8.610 1.00 70.50 100 ASN A CA 1
ATOM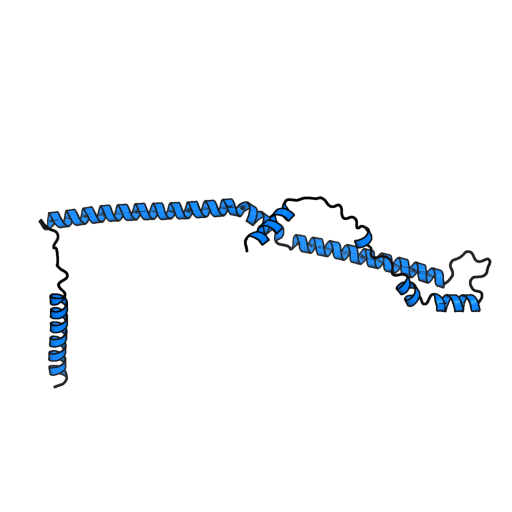 802 C C . ASN A 1 100 ? -0.688 4.523 7.415 1.00 70.50 100 ASN A C 1
ATOM 804 O O . ASN A 1 100 ? -0.149 5.476 6.856 1.00 70.50 100 ASN A O 1
ATOM 808 N N . LEU A 1 101 ? -0.528 3.264 7.001 1.00 75.94 101 LEU A N 1
ATOM 809 C CA . LEU A 1 101 ? 0.301 2.891 5.860 1.00 75.94 101 LEU A CA 1
ATOM 810 C C . LEU A 1 101 ? -0.332 3.362 4.547 1.00 75.94 101 LEU A C 1
ATOM 812 O O . LEU A 1 101 ? 0.326 4.037 3.765 1.00 75.94 101 LEU A O 1
ATOM 816 N N . VAL A 1 102 ? -1.632 3.130 4.362 1.00 75.88 102 VAL A N 1
ATOM 817 C CA . VAL A 1 102 ? -2.423 3.619 3.223 1.00 75.88 102 VAL A CA 1
ATOM 818 C C . VAL A 1 102 ? -2.446 5.150 3.179 1.00 75.88 102 VAL A C 1
ATOM 820 O O . VAL A 1 102 ? -2.393 5.743 2.100 1.00 75.88 102 VAL A O 1
ATOM 823 N N . TYR A 1 103 ? -2.499 5.818 4.334 1.00 76.94 103 TYR A N 1
ATOM 824 C CA . TYR A 1 103 ? -2.430 7.277 4.411 1.00 76.94 103 TYR A CA 1
ATOM 825 C C . TYR A 1 103 ? -1.060 7.813 3.971 1.00 76.94 103 TYR A C 1
ATOM 827 O O . TYR A 1 103 ? -0.993 8.734 3.153 1.00 76.94 103 TYR A O 1
ATOM 835 N N . GLU A 1 104 ? 0.033 7.233 4.469 1.00 76.56 104 GLU A N 1
ATOM 836 C CA . GLU A 1 104 ? 1.388 7.628 4.069 1.00 76.56 104 GLU A CA 1
ATOM 837 C C . GLU A 1 104 ? 1.692 7.257 2.607 1.00 76.56 104 GLU A C 1
ATOM 839 O O . GLU A 1 104 ? 2.302 8.055 1.892 1.00 76.56 104 GLU A O 1
ATOM 844 N N . GLU A 1 105 ? 1.214 6.115 2.107 1.00 78.50 105 GLU A N 1
ATOM 845 C CA . GLU A 1 105 ? 1.278 5.768 0.682 1.00 78.50 105 GLU A CA 1
ATOM 846 C C . GLU A 1 105 ? 0.519 6.788 -0.168 1.00 78.50 105 GLU A C 1
ATOM 848 O O . GLU A 1 105 ? 1.076 7.321 -1.126 1.00 78.50 105 GLU A O 1
ATOM 853 N N . GLY A 1 106 ? -0.715 7.134 0.206 1.00 76.00 106 GLY A N 1
ATOM 854 C CA . GLY A 1 106 ? -1.519 8.130 -0.502 1.00 76.00 106 GLY A CA 1
ATOM 855 C C . GLY A 1 106 ? -0.859 9.511 -0.541 1.00 76.00 106 GLY A C 1
ATOM 856 O O . GLY A 1 106 ? -0.880 10.187 -1.572 1.00 76.00 106 GLY A O 1
ATOM 857 N N . LYS A 1 107 ? -0.213 9.918 0.555 1.00 81.50 107 LYS A N 1
ATOM 858 C CA . LYS A 1 107 ? 0.539 11.177 0.650 1.00 81.50 107 LYS A CA 1
ATOM 859 C C . LYS A 1 107 ? 1.782 11.187 -0.246 1.00 81.50 107 LYS A C 1
ATOM 861 O O . LYS A 1 107 ? 2.080 12.214 -0.856 1.00 81.50 107 LYS A O 1
ATOM 866 N N . ASN A 1 108 ? 2.485 10.061 -0.350 1.00 84.62 108 ASN A N 1
ATOM 867 C CA . ASN A 1 108 ? 3.716 9.928 -1.138 1.00 84.62 108 ASN A CA 1
ATOM 868 C C . ASN A 1 108 ? 3.471 9.491 -2.593 1.00 84.62 108 ASN A C 1
ATOM 870 O O . ASN A 1 108 ? 4.385 9.510 -3.415 1.00 84.62 108 ASN A O 1
ATOM 874 N N . LEU A 1 109 ? 2.235 9.154 -2.957 1.00 83.88 109 LEU A N 1
ATOM 875 C CA . LEU A 1 109 ? 1.889 8.672 -4.293 1.00 83.88 109 LEU A CA 1
ATOM 876 C C . LEU A 1 109 ? 2.236 9.692 -5.386 1.00 83.88 109 LEU A C 1
ATOM 878 O O . LEU A 1 109 ? 2.735 9.330 -6.450 1.00 83.88 109 LEU A O 1
ATOM 882 N N . GLY A 1 110 ? 2.029 10.984 -5.110 1.00 82.38 110 GLY A N 1
ATOM 883 C CA . GLY A 1 110 ? 2.348 12.061 -6.048 1.00 82.38 110 GLY A CA 1
ATOM 884 C C . GLY A 1 110 ? 3.848 12.213 -6.316 1.00 82.38 110 GLY A C 1
ATOM 885 O O . GLY A 1 110 ? 4.245 12.452 -7.456 1.00 82.38 110 GLY A O 1
ATOM 886 N N . THR A 1 111 ? 4.694 12.052 -5.293 1.00 85.56 111 THR A N 1
ATOM 887 C CA . THR A 1 111 ? 6.154 12.140 -5.446 1.00 85.56 111 THR A CA 1
ATOM 888 C C . THR A 1 111 ? 6.718 10.895 -6.121 1.00 85.56 111 THR A C 1
ATOM 890 O O . THR A 1 111 ? 7.544 11.033 -7.023 1.00 85.56 111 THR A O 1
ATOM 893 N N . LEU A 1 112 ? 6.226 9.706 -5.759 1.00 83.38 112 LEU A N 1
ATOM 894 C CA . LEU A 1 112 ? 6.593 8.438 -6.397 1.00 83.38 112 LEU A CA 1
ATOM 895 C C . LEU A 1 112 ? 6.239 8.435 -7.886 1.00 83.38 112 LEU A C 1
ATOM 897 O O . LEU A 1 112 ? 7.112 8.211 -8.720 1.00 83.38 112 LEU A O 1
ATOM 901 N N . THR A 1 113 ? 4.998 8.797 -8.227 1.00 84.94 113 THR A N 1
ATOM 902 C CA . THR A 1 113 ? 4.540 8.859 -9.626 1.00 84.94 113 THR A CA 1
ATOM 903 C C . THR A 1 113 ? 5.363 9.859 -10.435 1.00 84.94 113 THR A C 1
ATOM 905 O O . THR A 1 113 ? 5.730 9.596 -11.578 1.00 84.94 113 THR A O 1
ATOM 908 N N . LYS A 1 114 ? 5.689 11.018 -9.847 1.00 88.94 114 LYS A N 1
ATOM 909 C CA . LYS A 1 114 ? 6.531 12.019 -10.507 1.00 88.94 114 LYS A CA 1
ATOM 910 C C . LYS A 1 114 ? 7.926 11.465 -10.807 1.00 88.94 114 LYS A C 1
ATOM 912 O O . LYS A 1 114 ? 8.395 11.614 -11.931 1.00 88.94 114 LYS A O 1
ATOM 917 N N . HIS A 1 115 ? 8.564 10.831 -9.826 1.00 90.31 115 HIS A N 1
ATOM 918 C CA . HIS A 1 115 ? 9.891 10.244 -9.999 1.00 90.31 115 HIS A CA 1
ATOM 919 C C . HIS A 1 115 ? 9.884 9.131 -11.057 1.00 90.31 115 HIS A C 1
ATOM 921 O O . HIS A 1 115 ? 10.796 9.041 -11.875 1.00 90.31 115 HIS A O 1
ATOM 927 N N . GLU A 1 116 ? 8.845 8.299 -11.072 1.00 88.81 116 GLU A N 1
ATOM 928 C CA . GLU A 1 116 ? 8.693 7.230 -12.058 1.00 88.81 116 GLU A CA 1
ATOM 929 C C . GLU A 1 116 ? 8.555 7.789 -13.481 1.00 88.81 116 GLU A C 1
ATOM 931 O O . GLU A 1 116 ? 9.316 7.398 -14.367 1.00 88.81 116 GLU A O 1
ATOM 936 N N . ILE A 1 117 ? 7.690 8.789 -13.685 1.00 90.00 117 ILE A N 1
ATOM 937 C CA . ILE A 1 117 ? 7.559 9.486 -14.974 1.00 90.00 117 ILE A CA 1
ATOM 938 C C . ILE A 1 117 ? 8.890 10.117 -15.398 1.00 90.00 117 ILE A C 1
ATOM 940 O O . ILE A 1 117 ? 9.294 9.973 -16.550 1.00 90.00 117 ILE A O 1
ATOM 944 N N . GLU A 1 118 ? 9.586 10.804 -14.491 1.00 91.94 118 GLU A N 1
ATOM 945 C CA . GLU A 1 118 ? 10.886 11.417 -14.789 1.00 91.94 118 GLU A CA 1
ATOM 946 C C . GLU A 1 118 ? 11.925 10.367 -15.203 1.00 91.94 118 GLU A C 1
ATOM 948 O O . GLU A 1 118 ? 12.693 10.603 -16.138 1.00 91.94 118 GLU A O 1
ATOM 953 N N . SER A 1 119 ? 11.913 9.193 -14.567 1.00 92.56 119 SER A N 1
ATOM 954 C CA . SER A 1 119 ? 12.818 8.093 -14.902 1.00 92.56 119 SER A CA 1
ATOM 955 C C . SER A 1 119 ? 12.553 7.523 -16.299 1.00 92.56 119 SER A C 1
ATOM 957 O O . SER A 1 119 ? 13.489 7.425 -17.093 1.00 92.56 119 SER A O 1
ATOM 959 N N . ILE A 1 120 ? 11.285 7.265 -16.643 1.00 91.62 120 ILE A N 1
ATOM 960 C CA . ILE A 1 120 ? 10.869 6.777 -17.966 1.00 91.62 120 ILE A CA 1
ATOM 961 C C . ILE A 1 120 ? 11.248 7.791 -19.048 1.00 91.62 120 ILE A C 1
ATOM 963 O O . ILE A 1 120 ? 11.863 7.440 -20.053 1.00 91.62 120 ILE A O 1
ATOM 967 N N . VAL A 1 121 ? 10.946 9.075 -18.827 1.00 92.62 121 VAL A N 1
ATOM 968 C CA . VAL A 1 121 ? 11.293 10.147 -19.773 1.00 92.62 121 VAL A CA 1
ATOM 969 C C . VAL A 1 121 ? 12.805 10.219 -19.992 1.00 92.62 121 VAL A C 1
ATOM 971 O O . VAL A 1 121 ? 13.264 10.427 -21.118 1.00 92.62 121 VAL A O 1
ATOM 974 N N . GLN A 1 122 ? 13.598 10.053 -18.934 1.00 93.94 122 GLN A N 1
ATOM 975 C CA . GLN A 1 122 ? 15.051 10.090 -19.040 1.00 93.94 122 GLN A CA 1
ATOM 976 C C . GLN A 1 122 ? 15.611 8.859 -19.770 1.00 93.94 122 GLN A C 1
ATOM 978 O O . GLN A 1 122 ? 16.541 9.002 -20.568 1.00 93.94 122 GLN A O 1
ATOM 983 N N . GLU A 1 123 ? 15.042 7.677 -19.545 1.00 94.12 123 GLU A N 1
ATOM 984 C CA . GLU A 1 123 ? 15.405 6.447 -20.253 1.00 94.12 123 GLU A CA 1
ATOM 985 C C . GLU A 1 123 ? 15.102 6.552 -21.753 1.00 94.12 123 GLU A C 1
ATOM 987 O O . GLU A 1 123 ? 15.986 6.322 -22.583 1.00 94.12 123 GLU A O 1
ATOM 992 N N . GLU A 1 124 ? 13.897 6.996 -22.120 1.00 92.81 124 GLU A N 1
ATOM 993 C CA . GLU A 1 124 ? 13.523 7.197 -23.522 1.00 92.81 124 GLU A CA 1
ATOM 994 C C . GLU A 1 124 ? 14.409 8.240 -24.205 1.00 92.81 124 GLU A C 1
ATOM 996 O O . GLU A 1 124 ? 14.841 8.056 -25.347 1.00 92.81 124 GLU A O 1
ATOM 1001 N N . LYS A 1 125 ? 14.746 9.323 -23.497 1.00 93.44 125 LYS A N 1
ATOM 1002 C CA . LYS A 1 125 ? 15.663 10.344 -24.006 1.00 93.44 125 LYS A CA 1
ATOM 1003 C C . LYS A 1 125 ? 17.047 9.764 -24.294 1.00 93.44 125 LYS A C 1
ATOM 1005 O O . LYS A 1 125 ? 17.623 10.088 -25.332 1.00 93.44 125 LYS A O 1
ATOM 1010 N N . ASN A 1 126 ? 17.575 8.919 -23.411 1.00 94.12 126 ASN A N 1
ATOM 1011 C CA . ASN A 1 126 ? 18.861 8.257 -23.624 1.00 94.12 126 ASN A CA 1
ATOM 1012 C C . ASN A 1 126 ? 18.795 7.301 -24.828 1.00 94.12 126 ASN A C 1
ATOM 1014 O O . ASN A 1 126 ? 19.632 7.387 -25.722 1.00 94.12 126 ASN A O 1
ATOM 1018 N N . SER A 1 127 ? 17.745 6.480 -24.920 1.00 92.88 127 SER A N 1
ATOM 1019 C CA . SER A 1 127 ? 17.516 5.570 -26.054 1.00 92.88 127 SER A CA 1
ATOM 1020 C C . SER A 1 127 ? 17.423 6.307 -27.399 1.00 92.88 127 SER A C 1
ATOM 1022 O O . SER A 1 127 ? 17.958 5.860 -28.423 1.00 92.88 127 SER A O 1
ATOM 1024 N N . LEU A 1 128 ? 16.795 7.487 -27.409 1.00 93.62 128 LEU A N 1
ATOM 1025 C CA . LEU A 1 128 ? 16.710 8.339 -28.593 1.00 93.62 128 LEU A CA 1
ATOM 1026 C C . LEU A 1 128 ? 18.082 8.887 -29.009 1.00 93.62 128 LEU A C 1
ATOM 1028 O O . LEU A 1 128 ? 18.387 8.934 -30.205 1.00 93.62 128 LEU A O 1
ATOM 1032 N N . VAL A 1 129 ? 18.909 9.299 -28.044 1.00 95.00 129 VAL A N 1
ATOM 1033 C CA . VAL A 1 129 ? 20.285 9.751 -28.301 1.00 95.00 129 VAL A CA 1
ATOM 1034 C C . VAL A 1 129 ? 21.117 8.610 -28.885 1.00 95.00 129 VAL A C 1
ATOM 1036 O O . VAL A 1 129 ? 21.707 8.789 -29.950 1.00 95.00 129 VAL A O 1
ATOM 1039 N N . ASP A 1 130 ? 21.064 7.421 -28.288 1.00 95.19 130 ASP A N 1
ATOM 1040 C CA . ASP A 1 130 ? 21.783 6.242 -28.781 1.00 95.19 130 ASP A CA 1
ATOM 1041 C C . ASP A 1 130 ? 21.360 5.867 -30.206 1.00 95.19 130 ASP A C 1
ATOM 1043 O O . ASP A 1 130 ? 22.188 5.558 -31.065 1.00 95.19 130 ASP A O 1
ATOM 1047 N N . SER A 1 131 ? 20.058 5.920 -30.493 1.00 92.50 131 SER A N 1
ATOM 1048 C CA . SER A 1 131 ? 19.519 5.638 -31.828 1.00 92.50 131 SER A CA 1
ATOM 1049 C C . SER A 1 131 ? 19.987 6.662 -32.863 1.00 92.50 131 SER A C 1
ATOM 1051 O O . SER A 1 131 ? 20.327 6.305 -33.995 1.00 92.50 131 SER A O 1
ATOM 1053 N N . LYS A 1 132 ? 20.049 7.942 -32.480 1.00 94.69 132 LYS A N 1
ATOM 1054 C CA . LYS A 1 132 ? 20.572 9.018 -33.328 1.00 94.69 132 LYS A CA 1
ATOM 1055 C C . LYS A 1 132 ? 22.057 8.821 -33.629 1.00 94.69 132 LYS A C 1
ATOM 1057 O O . LYS A 1 132 ? 22.462 9.009 -34.779 1.00 94.69 132 LYS A O 1
ATOM 1062 N N . ASP A 1 133 ? 22.848 8.445 -32.632 1.00 95.44 133 ASP A N 1
ATOM 1063 C CA . ASP A 1 133 ? 24.282 8.217 -32.801 1.00 95.44 133 ASP A CA 1
ATOM 1064 C C . ASP A 1 133 ? 24.546 6.986 -33.676 1.00 95.44 133 ASP A C 1
ATOM 1066 O O . ASP A 1 133 ? 25.284 7.090 -34.657 1.00 95.44 133 ASP A O 1
ATOM 1070 N N . LYS A 1 134 ? 23.816 5.882 -33.466 1.00 94.62 134 LYS A N 1
ATOM 1071 C CA . LYS A 1 134 ? 23.850 4.709 -34.361 1.00 94.62 134 LYS A CA 1
ATOM 1072 C C . LYS A 1 134 ? 23.510 5.064 -35.805 1.00 94.62 134 LYS A C 1
ATOM 1074 O O . LYS A 1 134 ? 24.181 4.606 -36.726 1.00 94.62 134 LYS A O 1
ATOM 1079 N N . LEU A 1 135 ? 22.487 5.892 -36.030 1.00 94.00 135 LEU A N 1
ATOM 1080 C CA . LEU A 1 135 ? 22.119 6.335 -37.378 1.00 94.00 135 LEU A CA 1
ATOM 1081 C C . LEU A 1 135 ? 23.236 7.167 -38.017 1.00 94.00 135 LEU A C 1
ATOM 1083 O O . LEU A 1 135 ? 23.515 7.025 -39.211 1.00 94.00 135 LEU A O 1
ATOM 1087 N N . LYS A 1 136 ? 23.877 8.042 -37.239 1.00 94.31 136 LYS A N 1
ATOM 1088 C CA . LYS A 1 136 ? 24.995 8.865 -37.704 1.00 94.31 136 LYS A CA 1
ATOM 1089 C C . LYS A 1 136 ? 26.194 8.002 -38.098 1.00 94.31 136 LYS A C 1
ATOM 1091 O O . LYS A 1 136 ? 26.759 8.235 -39.169 1.00 94.31 136 LYS A O 1
ATOM 1096 N N . ASP A 1 137 ? 26.533 7.012 -37.283 1.00 95.06 137 ASP A N 1
ATOM 1097 C CA . ASP A 1 137 ? 27.619 6.071 -37.557 1.00 95.06 137 ASP A CA 1
ATOM 1098 C C . ASP A 1 137 ? 27.306 5.214 -38.782 1.00 95.06 137 ASP A C 1
ATOM 1100 O O . ASP A 1 137 ? 28.091 5.190 -39.727 1.00 95.06 137 ASP A O 1
ATOM 1104 N N . LEU A 1 138 ? 26.098 4.653 -38.869 1.00 93.81 138 LEU A N 1
ATOM 1105 C CA . LEU A 1 138 ? 25.671 3.872 -40.030 1.00 93.81 138 LEU A CA 1
ATOM 1106 C C . LEU A 1 138 ? 25.714 4.697 -41.323 1.00 93.81 138 LEU A C 1
ATOM 1108 O O . LEU A 1 138 ? 26.135 4.211 -42.372 1.00 93.81 138 LEU A O 1
ATOM 1112 N N . LYS A 1 139 ? 25.325 5.975 -41.264 1.00 92.44 139 LYS A N 1
ATOM 1113 C CA . LYS A 1 139 ? 25.409 6.888 -42.411 1.00 92.44 139 LYS A CA 1
ATOM 1114 C C . LYS A 1 139 ? 26.859 7.175 -42.804 1.00 92.44 139 LYS A C 1
ATOM 1116 O O . LYS A 1 139 ? 27.160 7.281 -43.996 1.00 92.44 139 LYS A O 1
ATOM 1121 N N . LYS A 1 140 ? 27.758 7.314 -41.829 1.00 93.94 140 LYS A N 1
ATOM 1122 C CA . LYS A 1 140 ? 29.196 7.486 -42.070 1.00 93.94 140 LYS A CA 1
ATOM 1123 C C . LYS A 1 140 ? 29.791 6.236 -42.717 1.00 93.94 140 LYS A C 1
ATOM 1125 O O . LYS A 1 140 ? 30.502 6.363 -43.716 1.00 93.94 140 LYS A O 1
ATOM 1130 N N . ASP A 1 141 ? 29.455 5.059 -42.210 1.00 92.12 141 ASP A N 1
ATOM 1131 C CA . ASP A 1 141 ? 29.921 3.777 -42.736 1.00 92.12 141 ASP A CA 1
ATOM 1132 C C . ASP A 1 141 ? 29.392 3.538 -44.148 1.00 92.12 141 ASP A C 1
ATOM 1134 O O . ASP A 1 141 ? 30.163 3.213 -45.051 1.00 92.12 141 ASP A O 1
ATOM 1138 N N . PHE A 1 142 ? 28.112 3.826 -44.389 1.00 89.25 142 PHE A N 1
ATOM 1139 C CA . PHE A 1 142 ? 27.506 3.763 -45.716 1.00 89.25 142 PHE A CA 1
ATOM 1140 C C . PHE A 1 142 ? 28.211 4.686 -46.719 1.00 89.25 142 PHE A C 1
ATOM 1142 O O . PHE A 1 142 ? 28.552 4.269 -47.828 1.00 89.25 142 PHE A O 1
ATOM 1149 N N . ASN A 1 143 ? 28.490 5.935 -46.335 1.00 88.56 143 ASN A N 1
ATOM 1150 C CA . ASN A 1 143 ? 29.209 6.878 -47.195 1.00 88.56 143 ASN A CA 1
ATOM 1151 C C . ASN A 1 143 ? 30.658 6.438 -47.455 1.00 88.56 143 ASN A C 1
ATOM 1153 O O . ASN A 1 143 ? 31.158 6.582 -48.576 1.00 88.56 143 ASN A O 1
ATOM 1157 N N . THR A 1 144 ? 31.324 5.876 -46.444 1.00 90.56 144 THR A N 1
ATOM 1158 C CA . THR A 1 144 ? 32.683 5.330 -46.562 1.00 90.56 144 THR A CA 1
ATOM 1159 C C . THR A 1 144 ? 32.698 4.140 -47.519 1.00 90.56 144 THR A C 1
ATOM 1161 O O . THR A 1 144 ? 33.491 4.112 -48.459 1.00 90.56 144 THR A O 1
ATOM 1164 N N . PHE A 1 145 ? 31.754 3.209 -47.365 1.00 89.12 145 PHE A N 1
ATOM 1165 C CA . PHE A 1 145 ? 31.562 2.073 -48.263 1.00 89.12 145 PHE A CA 1
ATOM 1166 C C . PHE A 1 145 ? 31.310 2.524 -49.707 1.00 89.12 145 PHE A C 1
ATOM 1168 O O . PHE A 1 145 ? 31.957 2.026 -50.632 1.00 89.12 145 PHE A O 1
ATOM 1175 N N . LYS A 1 146 ? 30.419 3.503 -49.907 1.00 86.25 146 LYS A N 1
ATOM 1176 C CA . LYS A 1 146 ? 30.097 4.062 -51.226 1.00 86.25 146 LYS A CA 1
ATOM 1177 C C . LYS A 1 146 ? 31.331 4.663 -51.903 1.00 86.25 146 LYS A C 1
ATOM 1179 O O . LYS A 1 146 ? 31.555 4.429 -53.091 1.00 86.25 146 LYS A O 1
ATOM 1184 N N . THR A 1 147 ? 32.136 5.403 -51.141 1.00 86.56 147 THR A N 1
ATOM 1185 C CA . THR A 1 147 ? 33.362 6.049 -51.632 1.00 86.56 147 THR A CA 1
ATOM 1186 C C . THR A 1 147 ? 34.428 5.015 -51.991 1.00 86.56 147 THR A C 1
ATOM 1188 O O . THR A 1 147 ? 34.959 5.051 -53.100 1.00 86.56 147 THR A O 1
ATOM 1191 N N . ASN A 1 148 ? 34.682 4.045 -51.107 1.00 90.31 148 ASN A N 1
ATOM 1192 C CA . ASN A 1 148 ? 35.677 2.989 -51.319 1.00 90.31 148 ASN A CA 1
ATOM 1193 C C . ASN A 1 148 ? 35.352 2.126 -52.546 1.00 90.31 148 ASN A C 1
ATOM 1195 O O . ASN A 1 148 ? 36.245 1.791 -53.322 1.00 90.31 148 ASN A O 1
ATOM 1199 N N . ASN A 1 149 ? 34.071 1.823 -52.764 1.00 86.06 149 ASN A N 1
ATOM 1200 C CA . ASN A 1 149 ? 33.611 1.006 -53.888 1.00 86.06 149 ASN A CA 1
ATOM 1201 C C . ASN A 1 149 ? 33.256 1.825 -55.141 1.00 86.06 149 ASN A C 1
ATOM 1203 O O . ASN A 1 149 ? 32.751 1.267 -56.112 1.00 86.06 149 ASN A O 1
ATOM 1207 N N . LYS A 1 150 ? 33.507 3.145 -55.143 1.00 84.56 150 LYS A N 1
ATOM 1208 C CA . LYS A 1 150 ? 33.218 4.063 -56.265 1.00 84.56 150 LYS A CA 1
ATOM 1209 C C . LYS A 1 150 ? 31.771 3.975 -56.780 1.00 84.56 150 LYS A C 1
ATOM 1211 O O . LYS A 1 150 ? 31.500 4.205 -57.961 1.00 84.56 150 LYS A O 1
ATOM 1216 N N . LEU A 1 151 ? 30.827 3.664 -55.895 1.00 76.75 151 LEU A N 1
ATOM 1217 C CA . LEU A 1 151 ? 29.416 3.517 -56.237 1.00 76.75 151 LEU A CA 1
ATOM 1218 C C . LEU A 1 151 ? 28.805 4.911 -56.436 1.00 76.75 151 LEU A C 1
ATOM 1220 O O . LEU A 1 151 ? 28.663 5.680 -55.489 1.00 76.75 151 LEU A O 1
ATOM 1224 N N . LYS A 1 152 ? 28.446 5.275 -57.671 1.00 71.56 152 LYS A N 1
ATOM 1225 C CA . LYS A 1 152 ? 27.832 6.587 -57.973 1.00 71.56 152 LYS A CA 1
ATOM 1226 C C . LYS A 1 152 ? 26.327 6.625 -57.671 1.00 71.56 152 LYS A C 1
ATOM 1228 O O . LYS A 1 152 ? 25.810 7.663 -57.250 1.00 71.56 152 LYS A O 1
ATOM 1233 N N . HIS A 1 153 ? 25.642 5.490 -57.781 1.00 65.88 153 HIS A N 1
ATOM 1234 C CA . HIS A 1 153 ? 24.222 5.331 -57.465 1.00 65.88 153 HIS A CA 1
ATOM 1235 C C . HIS A 1 153 ? 23.997 4.217 -56.449 1.00 65.88 153 HIS A C 1
ATOM 1237 O O . HIS A 1 153 ? 24.783 3.275 -56.364 1.00 65.88 153 HIS A O 1
ATOM 1243 N N . VAL A 1 154 ? 22.943 4.375 -55.646 1.00 68.06 154 VAL A N 1
ATOM 1244 C CA . VAL A 1 154 ? 22.410 3.274 -54.842 1.00 68.06 154 VAL A CA 1
ATOM 1245 C C . VAL A 1 154 ? 21.767 2.311 -55.837 1.00 68.06 154 VAL A C 1
ATOM 1247 O O . VAL A 1 154 ? 21.043 2.793 -56.711 1.00 68.06 154 VAL A O 1
ATOM 1250 N N . PRO A 1 155 ? 22.067 1.006 -55.788 1.00 62.69 155 PRO A N 1
ATOM 1251 C CA . PRO A 1 155 ? 21.389 0.062 -56.655 1.00 62.69 155 PRO A CA 1
ATOM 1252 C C . PRO A 1 155 ? 19.898 0.069 -56.309 1.00 62.69 155 PRO A C 1
ATOM 1254 O O . PRO A 1 155 ? 19.501 -0.307 -55.209 1.00 62.69 155 PRO A O 1
ATOM 1257 N N . ASP A 1 156 ? 19.101 0.567 -57.248 1.00 63.16 156 ASP A N 1
ATOM 1258 C CA . ASP A 1 156 ? 17.650 0.469 -57.232 1.00 63.16 156 ASP A CA 1
ATOM 1259 C C . ASP A 1 156 ? 17.312 -0.903 -57.810 1.00 63.16 156 ASP A C 1
ATOM 1261 O O . ASP A 1 156 ? 17.353 -1.111 -59.025 1.00 63.16 156 ASP A O 1
ATOM 1265 N N . TYR A 1 157 ? 17.143 -1.888 -56.928 1.00 63.69 157 TYR A N 1
ATOM 1266 C CA . TYR A 1 157 ? 16.682 -3.206 -57.336 1.00 63.69 157 TYR A CA 1
ATOM 1267 C C . TYR A 1 157 ? 15.157 -3.141 -57.396 1.00 63.69 157 TYR A C 1
ATOM 1269 O O . TYR A 1 157 ? 14.529 -3.101 -56.336 1.00 63.69 157 TYR A O 1
ATOM 1277 N N . PRO A 1 158 ? 14.539 -3.128 -58.591 1.00 66.56 158 PRO A N 1
ATOM 1278 C CA . PRO A 1 158 ? 13.093 -3.213 -58.663 1.00 66.56 158 PRO A CA 1
ATOM 1279 C C . PRO A 1 158 ? 12.662 -4.519 -57.993 1.00 66.56 158 PRO A C 1
ATOM 1281 O O . PRO A 1 158 ? 13.276 -5.565 -58.231 1.00 66.56 158 PRO A O 1
ATOM 1284 N N . GLU A 1 159 ? 11.605 -4.474 -57.180 1.00 65.19 159 GLU A N 1
ATOM 1285 C CA . GLU A 1 159 ? 10.935 -5.668 -56.655 1.00 65.19 159 GLU A CA 1
ATOM 1286 C C . GLU A 1 159 ? 10.302 -6.443 -57.821 1.00 65.19 159 GLU A C 1
ATOM 1288 O O . GLU A 1 159 ? 9.098 -6.411 -58.070 1.00 65.19 159 GLU A O 1
ATOM 1293 N N . SER A 1 160 ? 11.128 -7.113 -58.623 1.00 69.81 160 SER A N 1
ATOM 1294 C CA . SER A 1 160 ? 10.643 -7.905 -59.738 1.00 69.81 160 SER A CA 1
ATOM 1295 C C . SER A 1 160 ? 10.208 -9.260 -59.189 1.00 69.81 160 SER A C 1
ATOM 1297 O O . SER A 1 160 ? 11.005 -10.168 -58.948 1.00 69.81 160 SER A O 1
ATOM 1299 N N . TYR A 1 161 ? 8.900 -9.393 -58.995 1.00 72.00 161 TYR A N 1
ATOM 1300 C CA . TYR A 1 161 ? 8.236 -10.647 -58.636 1.00 72.00 161 TYR A CA 1
ATOM 1301 C C . TYR A 1 161 ? 8.635 -11.809 -59.574 1.00 72.00 161 TYR A C 1
ATOM 1303 O O . TYR A 1 161 ? 8.719 -12.964 -59.163 1.00 72.00 161 TYR A O 1
ATOM 1311 N N . GLN A 1 162 ? 8.980 -11.485 -60.826 1.00 78.56 162 GLN A N 1
ATOM 1312 C CA . GLN A 1 162 ? 9.461 -12.425 -61.840 1.00 78.56 162 GLN A CA 1
ATOM 1313 C C . GLN A 1 162 ? 10.789 -13.106 -61.468 1.00 78.56 162 GLN A C 1
ATOM 1315 O O . GLN A 1 162 ? 10.909 -14.313 -61.664 1.00 78.56 162 GLN A O 1
ATOM 1320 N N . LEU A 1 163 ? 11.767 -12.381 -60.903 1.00 79.25 163 LEU A N 1
ATOM 1321 C CA . LEU A 1 163 ? 13.034 -12.987 -60.466 1.00 79.25 163 LEU A CA 1
ATOM 1322 C C . LEU A 1 163 ? 12.820 -13.951 -59.298 1.00 79.25 163 LEU A C 1
ATOM 1324 O O . LEU A 1 163 ? 13.428 -15.019 -59.268 1.00 79.25 163 LEU A O 1
ATOM 1328 N N . TYR A 1 164 ? 11.927 -13.603 -58.369 1.00 81.00 164 TYR A N 1
ATOM 1329 C CA . TYR A 1 164 ? 11.602 -14.458 -57.228 1.00 81.00 164 TYR A CA 1
ATOM 1330 C C . TYR A 1 164 ? 10.949 -15.774 -57.675 1.00 81.00 164 TYR A C 1
ATOM 1332 O O . TYR A 1 164 ? 11.374 -16.852 -57.260 1.00 81.00 164 TYR A O 1
ATOM 1340 N N . ILE A 1 165 ? 9.980 -15.700 -58.597 1.00 84.50 165 ILE A N 1
ATOM 1341 C CA . ILE A 1 165 ? 9.362 -16.889 -59.202 1.00 84.50 165 ILE A CA 1
ATOM 1342 C C . ILE A 1 165 ? 10.394 -17.722 -59.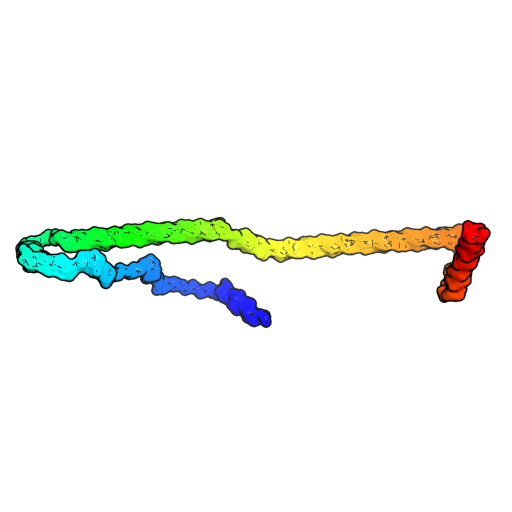967 1.00 84.50 165 ILE A C 1
ATOM 1344 O O . ILE A 1 165 ? 10.400 -18.944 -59.840 1.00 84.50 165 ILE A O 1
ATOM 1348 N N . ALA A 1 166 ? 11.272 -17.086 -60.748 1.00 86.88 166 ALA A N 1
ATOM 1349 C CA . ALA A 1 166 ? 12.298 -17.795 -61.508 1.00 86.88 166 ALA A CA 1
ATOM 1350 C C . ALA A 1 166 ? 13.259 -18.564 -60.588 1.00 86.88 166 ALA A C 1
ATOM 1352 O O . ALA A 1 166 ? 13.603 -19.707 -60.880 1.00 86.88 166 ALA A O 1
ATOM 1353 N N . PHE A 1 167 ? 13.648 -17.969 -59.457 1.00 87.94 167 PHE A N 1
ATOM 1354 C CA . PHE A 1 167 ? 14.516 -18.617 -58.476 1.00 87.94 167 PHE A CA 1
ATOM 1355 C C . PHE A 1 167 ? 13.821 -19.799 -57.787 1.00 87.94 167 PHE A C 1
ATOM 1357 O O . PHE A 1 167 ? 14.406 -20.874 -57.675 1.00 87.94 167 PHE A O 1
ATOM 1364 N N . LEU A 1 168 ? 12.551 -19.639 -57.398 1.00 88.62 168 LEU A N 1
ATOM 1365 C CA . LEU A 1 168 ? 11.745 -20.731 -56.842 1.00 88.62 168 LEU A CA 1
ATOM 1366 C C . LEU A 1 168 ? 11.565 -21.883 -57.837 1.00 88.62 168 LEU A C 1
ATOM 1368 O O . LEU A 1 168 ? 11.717 -23.041 -57.460 1.00 88.62 168 LEU A O 1
ATOM 1372 N N . LEU A 1 169 ? 11.291 -21.580 -59.109 1.00 91.75 169 LEU A N 1
ATOM 1373 C CA . LEU A 1 169 ? 11.188 -22.592 -60.163 1.00 91.75 169 LEU A CA 1
ATOM 1374 C C . LEU A 1 169 ? 12.517 -23.310 -60.398 1.00 91.75 169 LEU A C 1
ATOM 1376 O O . LEU A 1 169 ? 12.517 -24.521 -60.592 1.00 91.75 169 LEU A O 1
ATOM 1380 N N . ALA A 1 170 ? 13.645 -22.599 -60.358 1.00 93.19 170 ALA A N 1
ATOM 1381 C CA . ALA A 1 170 ? 14.963 -23.210 -60.499 1.00 93.19 170 ALA A CA 1
ATOM 1382 C C . ALA A 1 170 ? 15.267 -24.188 -59.352 1.00 93.19 170 ALA A C 1
ATOM 1384 O O . ALA A 1 170 ? 15.755 -25.288 -59.610 1.00 93.19 170 ALA A O 1
ATOM 1385 N N . ILE A 1 171 ? 14.929 -23.822 -58.109 1.00 93.19 171 ILE A N 1
ATOM 1386 C CA . ILE A 1 171 ? 15.055 -24.713 -56.945 1.00 93.19 171 ILE A CA 1
ATOM 1387 C C . ILE A 1 171 ? 14.145 -25.931 -57.111 1.00 93.19 171 ILE A C 1
ATOM 1389 O O . ILE A 1 171 ? 14.620 -27.056 -57.001 1.00 93.19 171 ILE A O 1
ATOM 1393 N N . LEU A 1 172 ? 12.870 -25.722 -57.454 1.00 93.25 172 LEU A N 1
ATOM 1394 C CA . LEU A 1 172 ? 11.898 -26.799 -57.649 1.00 93.25 172 LEU A CA 1
ATOM 1395 C C . LEU A 1 172 ? 12.343 -27.783 -58.743 1.00 93.25 172 LEU A C 1
ATOM 1397 O O . LEU A 1 172 ? 12.264 -28.997 -58.563 1.00 93.25 172 LEU A O 1
ATOM 1401 N N . LEU A 1 173 ? 12.827 -27.275 -59.880 1.00 93.38 173 LEU A N 1
ATOM 1402 C CA . LEU A 1 173 ? 13.350 -28.101 -60.972 1.00 93.38 173 LEU A CA 1
ATOM 1403 C C . LEU A 1 173 ? 14.603 -28.866 -60.539 1.00 93.38 173 LEU A C 1
ATOM 1405 O O . LEU A 1 173 ? 14.720 -30.052 -60.843 1.00 93.38 173 LEU A O 1
ATOM 1409 N N . GLY A 1 174 ? 15.507 -28.219 -59.801 1.00 93.25 174 GLY A N 1
ATOM 1410 C CA . GLY A 1 174 ? 16.684 -28.863 -59.223 1.00 93.25 174 GLY A CA 1
ATOM 1411 C C . GLY A 1 174 ? 16.313 -30.004 -58.276 1.00 93.25 174 GLY A C 1
ATOM 1412 O O . GLY A 1 174 ? 16.801 -31.119 -58.445 1.00 93.25 174 GLY A O 1
ATOM 1413 N N . GLU A 1 175 ? 15.399 -29.764 -57.335 1.00 88.88 175 GLU A N 1
ATOM 1414 C CA . GLU A 1 175 ? 14.885 -30.791 -56.422 1.00 88.88 175 GLU A CA 1
ATOM 1415 C C . GLU A 1 175 ? 14.177 -31.920 -57.171 1.00 88.88 175 GLU A C 1
ATOM 1417 O O . GLU A 1 175 ? 14.358 -33.085 -56.835 1.00 88.88 175 GLU A O 1
ATOM 1422 N N . THR A 1 176 ? 13.416 -31.605 -58.221 1.00 91.81 176 THR A N 1
ATOM 1423 C CA . THR A 1 176 ? 12.721 -32.613 -59.036 1.00 91.81 176 THR A CA 1
ATOM 1424 C C . THR A 1 176 ? 13.709 -33.509 -59.776 1.00 91.81 176 THR A C 1
ATOM 1426 O O . THR A 1 176 ? 13.528 -34.723 -59.800 1.00 91.81 176 THR A O 1
ATOM 1429 N N . ILE A 1 177 ? 14.774 -32.941 -60.350 1.00 92.00 177 ILE A N 1
ATOM 1430 C CA . ILE A 1 177 ? 15.831 -33.712 -61.018 1.00 92.00 177 ILE A CA 1
ATOM 1431 C C . ILE A 1 177 ? 16.571 -34.583 -60.001 1.00 92.00 177 ILE A C 1
ATOM 1433 O O . ILE A 1 177 ? 16.770 -35.768 -60.249 1.00 92.00 177 ILE A O 1
ATOM 1437 N N . LEU A 1 178 ? 16.950 -34.023 -58.850 1.00 88.88 178 LEU A N 1
ATOM 1438 C CA . LEU A 1 178 ? 17.664 -34.761 -57.808 1.00 88.88 178 LEU A CA 1
ATOM 1439 C C . LEU A 1 178 ? 16.811 -35.892 -57.225 1.00 88.88 178 LEU A C 1
ATOM 1441 O O . LEU A 1 178 ? 17.297 -37.014 -57.117 1.00 88.88 178 LEU A O 1
ATOM 1445 N N . ASN A 1 179 ? 15.536 -35.636 -56.926 1.00 86.56 179 ASN A N 1
ATOM 1446 C CA . ASN A 1 179 ? 14.598 -36.665 -56.479 1.00 86.56 179 ASN A CA 1
ATOM 1447 C C . ASN A 1 179 ? 14.345 -37.702 -57.576 1.00 86.56 179 ASN A C 1
ATOM 1449 O O . ASN A 1 179 ? 14.290 -38.891 -57.286 1.00 86.56 179 ASN A O 1
ATOM 1453 N N . GLY A 1 180 ? 14.242 -37.279 -58.836 1.00 84.25 180 GLY A N 1
ATOM 1454 C CA . GLY A 1 180 ? 14.107 -38.182 -59.975 1.00 84.25 180 GLY A CA 1
ATOM 1455 C C . GLY A 1 180 ? 15.311 -39.108 -60.143 1.00 84.25 180 GLY A C 1
ATOM 1456 O O . GLY A 1 180 ? 15.123 -40.277 -60.437 1.00 84.25 180 GLY A O 1
ATOM 1457 N N . ILE A 1 181 ? 16.533 -38.622 -59.909 1.00 87.06 181 ILE A N 1
ATOM 1458 C CA . ILE A 1 181 ? 17.754 -39.445 -59.934 1.00 87.06 181 ILE A CA 1
ATOM 1459 C C . ILE A 1 181 ? 17.844 -40.353 -58.700 1.00 87.06 181 ILE A C 1
ATOM 1461 O O . ILE A 1 181 ? 18.371 -41.454 -58.795 1.00 87.06 181 ILE A O 1
ATOM 1465 N N . TYR A 1 182 ? 17.376 -39.895 -57.538 1.00 81.62 182 TYR A N 1
ATOM 1466 C CA . TYR A 1 182 ? 17.490 -40.647 -56.286 1.00 81.62 182 TYR A CA 1
ATOM 1467 C C . TYR A 1 182 ? 16.426 -41.749 -56.135 1.00 81.62 182 TYR A C 1
ATOM 1469 O O . TYR A 1 182 ? 16.681 -42.751 -55.471 1.00 81.62 182 TYR A O 1
ATOM 1477 N N . PHE A 1 183 ? 15.239 -41.569 -56.725 1.00 69.19 183 PHE A N 1
ATOM 1478 C CA . PHE A 1 183 ? 14.114 -42.510 -56.638 1.00 69.19 183 PHE A CA 1
ATOM 1479 C C . PHE A 1 183 ? 13.861 -43.337 -57.918 1.00 69.19 183 PHE A C 1
ATOM 1481 O O . PHE A 1 183 ? 12.943 -44.161 -57.903 1.00 69.19 183 PHE A O 1
ATOM 1488 N N . ALA A 1 184 ? 14.629 -43.135 -58.997 1.00 55.78 184 ALA A N 1
ATOM 1489 C CA . ALA A 1 184 ? 14.631 -43.988 -60.198 1.00 55.78 18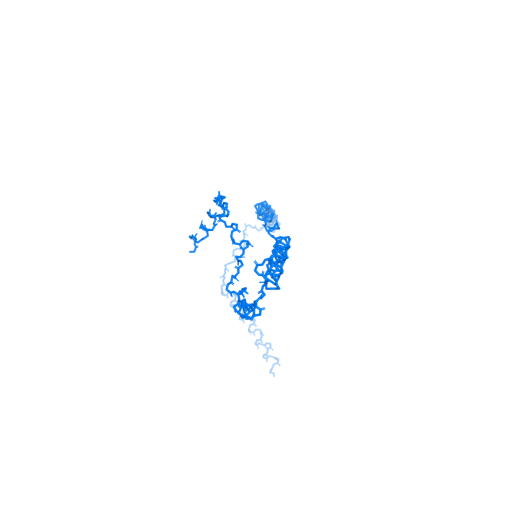4 ALA A CA 1
ATOM 1490 C C . ALA A 1 184 ? 15.775 -45.009 -60.156 1.00 55.78 184 ALA A C 1
ATOM 1492 O O . ALA A 1 184 ? 15.543 -46.151 -60.613 1.00 55.78 184 ALA A O 1
#

Foldseek 3Di:
DVVVVVVVVVVVPDPPVPPPPPPVVLDPDDPVVCLCVVLVLVVVVVVCVVVCPPPPPDPDDDPSRVVSVVVVVVVVVVSVVVSVVVVVVVVVVVVPDCPVVVVVCVVCVVVVVVVVVVVVVVVVVVVVVVVVVVVVVVVVVVVVVCVVVVPPDDDPDPPPPVVVVVVVVVVVVVVVVVCVVVVD

Secondary structure (DSSP, 8-state):
-HHHHHHHHHHHH-------S-GGGTSPPP-HHHHHHHTTHHHHHHHHHHTT-S-TT--S--HHHHHHHHHHHHHHHHHHHHHHHHHHHHHHHHHHSTHHHHHHHHHHHHHHHHHHHHHHHHHHHHHHHHHHHHHHHHHHHHHHHHHHTT--S-------HHHHHHHHHHHHHHHHHHHHHHH-

Radius of gyration: 47.53 Å; chains: 1; bounding box: 83×63×124 Å

Organism: NCBI:txid408172

Sequence (184 aa):
MFKAIGKYLRSFFTKEEVLPEQIDVIFESVDIDRAVKTLKIKENAKEDGENETPDSNETNEGSTEMKINQFIATETSQRKQQFIENILSYDKGISESDINLVYEEGKNLGTLTKHEIESIVQEEKNSLVDSKDKLKDLKKDFNTFKTNNKLKHVPDYPESYQLYIAFLLAILLGETILNGIYFA